Protein AF-A0A6I2R7R8-F1 (afdb_monomer)

pLDDT: mean 76.28, std 13.76, range [37.62, 94.38]

Structure (mmCIF, N/CA/C/O backbone):
data_AF-A0A6I2R7R8-F1
#
_entry.id   AF-A0A6I2R7R8-F1
#
loop_
_atom_site.group_PDB
_atom_site.id
_atom_site.type_symbol
_atom_site.label_atom_id
_atom_site.label_alt_id
_atom_site.label_comp_id
_atom_site.label_asym_id
_atom_site.label_entity_id
_atom_site.label_seq_id
_atom_site.pdbx_PDB_ins_code
_atom_site.Cartn_x
_atom_site.Cartn_y
_atom_site.Cartn_z
_atom_site.occupancy
_atom_site.B_iso_or_equiv
_atom_site.auth_seq_id
_atom_site.auth_comp_id
_atom_site.auth_asym_id
_atom_site.auth_atom_id
_atom_site.pdbx_PDB_model_num
ATOM 1 N N . MET A 1 1 ? 24.206 1.059 1.561 1.00 51.50 1 MET A N 1
ATOM 2 C CA . MET A 1 1 ? 23.629 -0.062 0.786 1.00 51.50 1 MET A CA 1
ATOM 3 C C . MET A 1 1 ? 22.164 -0.197 1.172 1.00 51.50 1 MET A C 1
ATOM 5 O O . MET A 1 1 ? 21.883 -0.060 2.359 1.00 51.50 1 MET A O 1
ATOM 9 N N . PRO A 1 2 ? 21.242 -0.393 0.215 1.00 62.16 2 PRO A N 1
ATOM 10 C CA . PRO A 1 2 ? 19.837 -0.611 0.527 1.00 62.16 2 PRO A CA 1
ATOM 11 C C . PRO A 1 2 ? 19.675 -1.927 1.292 1.00 62.16 2 PRO A C 1
ATOM 13 O O . PRO A 1 2 ? 20.290 -2.936 0.953 1.00 62.16 2 PRO A O 1
ATOM 16 N N . GLU A 1 3 ? 18.880 -1.887 2.354 1.00 79.06 3 GLU A N 1
ATOM 17 C CA . GLU A 1 3 ? 18.565 -3.054 3.170 1.00 79.06 3 GLU A CA 1
ATOM 18 C C . GLU A 1 3 ? 17.375 -3.771 2.534 1.00 79.06 3 GLU A C 1
ATOM 20 O O . GLU A 1 3 ? 16.281 -3.202 2.444 1.00 79.06 3 GLU A O 1
ATOM 25 N N . PHE A 1 4 ? 17.623 -4.983 2.036 1.00 86.19 4 PHE A N 1
ATOM 26 C CA . PHE A 1 4 ? 16.612 -5.803 1.382 1.00 86.19 4 PHE A CA 1
ATOM 27 C C . PHE A 1 4 ? 16.074 -6.871 2.330 1.00 86.19 4 PHE A C 1
ATOM 29 O O . PHE A 1 4 ? 16.843 -7.645 2.899 1.00 86.19 4 PHE A O 1
ATOM 36 N N . VAL A 1 5 ? 14.751 -6.976 2.416 1.00 86.94 5 VAL A N 1
ATOM 37 C CA . VAL A 1 5 ? 14.050 -8.035 3.156 1.00 86.94 5 VAL A CA 1
ATOM 38 C C . VAL A 1 5 ? 13.277 -8.897 2.161 1.00 86.94 5 VAL A C 1
ATOM 40 O O . VAL A 1 5 ? 12.738 -8.379 1.187 1.00 86.94 5 VAL A O 1
ATOM 43 N N . HIS A 1 6 ? 13.239 -10.213 2.370 1.00 88.06 6 HIS A N 1
ATOM 44 C CA . HIS A 1 6 ? 12.648 -11.159 1.419 1.00 88.06 6 HIS A CA 1
ATOM 45 C C . HIS A 1 6 ? 11.539 -11.971 2.081 1.00 88.06 6 HIS A C 1
ATOM 47 O O . HIS A 1 6 ? 11.828 -12.875 2.869 1.00 88.06 6 HIS A O 1
ATOM 53 N N . PHE A 1 7 ? 10.290 -11.651 1.755 1.00 86.19 7 PHE A N 1
ATOM 54 C CA . PHE A 1 7 ? 9.101 -12.289 2.320 1.00 86.19 7 PHE A CA 1
ATOM 55 C C . PHE A 1 7 ? 7.859 -11.954 1.480 1.00 86.19 7 PHE A C 1
ATOM 57 O O . PHE A 1 7 ? 7.892 -11.050 0.637 1.00 86.19 7 PHE A O 1
ATOM 64 N N . GLY A 1 8 ? 6.769 -12.685 1.702 1.00 83.00 8 GLY A N 1
ATOM 65 C CA . GLY A 1 8 ? 5.554 -12.589 0.907 1.00 83.00 8 GLY A CA 1
ATOM 66 C C . GLY A 1 8 ? 5.765 -12.884 -0.582 1.00 83.00 8 GLY A C 1
ATOM 67 O O . GLY A 1 8 ? 6.863 -13.153 -1.070 1.00 83.00 8 GLY A O 1
ATOM 68 N N . SER A 1 9 ? 4.686 -12.812 -1.341 1.00 82.00 9 SER A N 1
ATOM 69 C CA . SER A 1 9 ? 4.647 -12.996 -2.785 1.00 82.00 9 SER A CA 1
ATOM 70 C C . SER A 1 9 ? 3.615 -12.058 -3.392 1.00 82.00 9 SER A C 1
ATOM 72 O O . SER A 1 9 ? 2.482 -11.962 -2.920 1.00 82.00 9 SER A O 1
ATOM 74 N N . ILE A 1 10 ? 4.006 -11.370 -4.464 1.00 80.31 10 ILE A N 1
ATOM 75 C CA . ILE A 1 10 ? 3.090 -10.572 -5.280 1.00 80.31 10 ILE A CA 1
ATOM 76 C C . ILE A 1 10 ? 2.818 -11.363 -6.553 1.00 80.31 10 ILE A C 1
ATOM 78 O O . ILE A 1 10 ? 3.711 -11.574 -7.371 1.00 80.31 10 ILE A O 1
ATOM 82 N N . PHE A 1 11 ? 1.575 -11.787 -6.725 1.00 73.19 11 PHE A N 1
ATOM 83 C CA . PHE A 1 11 ? 1.084 -12.376 -7.957 1.00 73.19 11 PHE A CA 1
ATOM 84 C C . PHE A 1 11 ? 0.133 -11.397 -8.606 1.00 73.19 11 PHE A C 1
ATOM 86 O O . PHE A 1 11 ? -0.817 -10.940 -7.980 1.00 73.19 11 PHE A O 1
ATOM 93 N N . ALA A 1 12 ? 0.310 -11.142 -9.891 1.00 61.59 12 ALA A N 1
ATOM 94 C CA . ALA A 1 12 ? -0.807 -10.646 -10.664 1.00 61.59 12 ALA A CA 1
ATOM 95 C C . ALA A 1 12 ? -0.871 -11.359 -11.999 1.00 61.59 12 ALA A C 1
ATOM 97 O O . ALA A 1 12 ? 0.129 -11.537 -12.693 1.00 61.59 12 ALA A O 1
ATOM 98 N N . THR A 1 13 ? -2.068 -11.816 -12.328 1.00 55.75 13 THR A N 1
ATOM 99 C CA . THR A 1 13 ? -2.320 -12.624 -13.513 1.00 55.75 13 THR A CA 1
ATOM 100 C C . THR A 1 13 ? -3.416 -11.974 -14.337 1.00 55.75 13 THR A C 1
ATOM 102 O O . THR A 1 13 ? -4.393 -11.425 -13.825 1.00 55.75 13 THR A O 1
ATOM 105 N N . ARG A 1 14 ? -3.234 -12.016 -15.657 1.00 50.41 14 ARG A N 1
ATOM 106 C CA . ARG A 1 14 ? -4.250 -11.623 -16.628 1.00 50.41 14 ARG A CA 1
ATOM 107 C C . ARG A 1 14 ? -4.852 -12.904 -17.192 1.00 50.41 14 ARG A C 1
ATOM 109 O O . ARG A 1 14 ? -4.313 -13.469 -18.139 1.00 50.41 14 ARG A O 1
ATOM 116 N N . PHE A 1 15 ? -5.940 -13.389 -16.603 1.00 46.94 15 PHE A N 1
ATOM 117 C CA . PHE A 1 15 ? -6.686 -14.505 -17.178 1.00 46.94 15 PHE A CA 1
ATOM 118 C C . PHE A 1 15 ? -7.644 -14.004 -18.264 1.00 46.94 15 PHE A C 1
ATOM 120 O O . PHE A 1 15 ? -8.101 -12.860 -18.245 1.00 46.94 15 PHE A O 1
ATOM 127 N N . LYS A 1 16 ? -8.019 -14.895 -19.192 1.00 37.72 16 LYS A N 1
ATOM 128 C CA . LYS A 1 16 ? -9.148 -14.666 -20.117 1.00 37.72 16 LYS A CA 1
ATOM 129 C C . LYS A 1 16 ? -10.476 -14.417 -19.376 1.00 37.72 16 LYS A C 1
ATOM 131 O O . LYS A 1 16 ? -11.381 -13.846 -19.970 1.00 37.72 16 LYS A O 1
ATOM 136 N N . SER A 1 17 ? -10.579 -14.826 -18.108 1.00 37.62 17 SER A N 1
ATOM 137 C CA . SER A 1 17 ? -11.762 -14.710 -17.244 1.00 37.62 17 SER A CA 1
ATOM 138 C C . SER A 1 17 ? -11.682 -13.602 -16.183 1.00 37.62 17 SER A C 1
ATOM 140 O O . SER A 1 17 ? -12.622 -13.460 -15.410 1.00 37.62 17 SER A O 1
ATOM 142 N N . GLY A 1 18 ? -10.594 -12.823 -16.113 1.00 50.59 18 GLY A N 1
ATOM 143 C CA . GLY A 1 18 ? -10.450 -11.759 -15.112 1.00 50.59 18 GLY A CA 1
ATOM 144 C C . GLY A 1 18 ? -9.003 -11.325 -14.867 1.00 50.59 18 GLY A C 1
ATOM 145 O O . GLY A 1 18 ? -8.059 -12.052 -15.175 1.00 50.59 18 GLY A O 1
ATOM 146 N N . LYS A 1 19 ? -8.830 -10.112 -14.332 1.00 61.66 19 LYS A N 1
ATOM 147 C CA . LYS A 1 19 ? -7.554 -9.633 -13.779 1.00 61.66 19 LYS A CA 1
ATOM 148 C C . LYS A 1 19 ? -7.557 -9.956 -12.286 1.00 61.66 19 LYS A C 1
ATOM 150 O O . LYS A 1 19 ? -8.546 -9.651 -11.632 1.00 61.66 19 LYS A O 1
ATOM 155 N N . ASP A 1 20 ? -6.494 -10.567 -11.780 1.00 67.81 20 ASP A N 1
ATOM 156 C CA . ASP A 1 20 ? -6.370 -10.925 -10.363 1.00 67.81 20 ASP A CA 1
ATOM 157 C C . ASP A 1 20 ? -5.017 -10.430 -9.841 1.00 67.81 20 ASP A C 1
ATOM 159 O O . ASP A 1 20 ? -3.984 -10.736 -10.446 1.00 67.81 20 ASP A O 1
ATOM 163 N N . LEU A 1 21 ? -5.033 -9.639 -8.765 1.00 75.88 21 LEU A N 1
ATOM 164 C CA . LEU A 1 21 ? -3.859 -9.154 -8.042 1.00 75.88 21 LEU A CA 1
ATOM 165 C C . LEU A 1 21 ? -3.905 -9.715 -6.618 1.00 75.88 21 LEU A C 1
ATOM 167 O O . LEU A 1 21 ? -4.740 -9.331 -5.802 1.00 75.88 21 LEU A O 1
ATOM 171 N N . ARG A 1 22 ? -2.962 -10.602 -6.306 1.00 79.38 22 ARG A N 1
ATOM 172 C CA . ARG A 1 22 ? -2.818 -11.242 -5.000 1.00 79.38 22 ARG A CA 1
ATOM 173 C C . ARG A 1 22 ? -1.496 -10.853 -4.367 1.00 79.38 22 ARG A C 1
ATOM 175 O O . ARG A 1 22 ? -0.435 -10.987 -4.968 1.00 79.38 22 ARG A O 1
ATOM 182 N N . ILE A 1 23 ? -1.572 -10.427 -3.120 1.00 81.12 23 ILE A N 1
ATOM 183 C CA . ILE A 1 23 ? -0.427 -10.188 -2.250 1.00 81.12 23 ILE A CA 1
ATOM 184 C C . ILE A 1 23 ? -0.611 -11.177 -1.103 1.00 81.12 23 ILE A C 1
ATOM 186 O O . ILE A 1 23 ? -1.614 -11.112 -0.399 1.00 81.12 23 ILE A O 1
ATOM 190 N N . THR A 1 24 ? 0.262 -12.175 -1.022 1.00 81.38 24 THR A N 1
ATOM 191 C CA . THR A 1 24 ? 0.057 -13.378 -0.199 1.00 81.38 24 THR A CA 1
ATOM 192 C C . THR A 1 24 ? 1.372 -13.878 0.387 1.00 81.38 24 THR A C 1
ATOM 194 O O . THR A 1 24 ? 2.430 -13.372 0.025 1.00 81.38 24 THR A O 1
ATOM 197 N N . ASP A 1 25 ? 1.315 -14.856 1.282 1.00 83.25 25 ASP A N 1
ATOM 198 C CA . ASP A 1 25 ? 2.474 -15.424 1.968 1.00 83.25 25 ASP A CA 1
ATOM 199 C C . ASP A 1 25 ? 3.546 -15.958 1.002 1.00 83.25 25 ASP A C 1
ATOM 201 O O . ASP A 1 25 ? 3.299 -16.257 -0.173 1.00 83.25 25 ASP A O 1
ATOM 205 N N . SER A 1 26 ? 4.771 -16.078 1.511 1.00 81.56 26 SER A N 1
ATOM 206 C CA . SER A 1 26 ? 5.880 -16.709 0.804 1.00 81.56 26 SER A CA 1
ATOM 207 C C . SER A 1 26 ? 5.508 -18.134 0.407 1.00 81.56 26 SER A C 1
ATOM 209 O O . SER A 1 26 ? 5.144 -18.957 1.246 1.00 81.56 26 SER A O 1
ATOM 211 N N . ASN A 1 27 ? 5.715 -18.479 -0.861 1.00 71.62 27 ASN A N 1
ATOM 212 C CA . ASN A 1 27 ? 5.603 -19.860 -1.313 1.00 71.62 27 ASN A CA 1
ATOM 213 C C . ASN A 1 27 ? 6.980 -20.374 -1.720 1.00 71.62 27 ASN A C 1
ATOM 215 O O . ASN A 1 27 ? 7.396 -20.125 -2.845 1.00 71.62 27 ASN A O 1
ATOM 219 N N . GLY A 1 28 ? 7.674 -21.080 -0.818 1.00 68.69 28 GLY A N 1
ATOM 220 C CA . GLY A 1 28 ? 8.898 -21.855 -1.077 1.00 68.69 28 GLY A CA 1
ATOM 221 C C . GLY A 1 28 ? 9.989 -21.127 -1.877 1.00 68.69 28 GLY A C 1
ATOM 222 O O . GLY A 1 28 ? 10.937 -20.587 -1.313 1.00 68.69 28 GLY A O 1
ATOM 223 N N . THR A 1 29 ? 9.865 -21.145 -3.203 1.00 68.12 29 THR A N 1
ATOM 224 C CA . THR A 1 29 ? 10.779 -20.524 -4.172 1.00 68.12 29 THR A CA 1
ATOM 225 C C . THR A 1 29 ? 10.454 -19.066 -4.515 1.00 68.12 29 THR A C 1
ATOM 227 O O . THR A 1 29 ? 11.260 -18.404 -5.162 1.00 68.12 29 THR A O 1
ATOM 230 N N . MET A 1 30 ? 9.284 -18.559 -4.131 1.00 71.94 30 MET A N 1
ATOM 231 C CA . MET A 1 30 ? 8.807 -17.214 -4.445 1.00 71.94 30 MET A CA 1
ATOM 232 C C . MET A 1 30 ? 8.796 -16.357 -3.184 1.00 71.94 30 MET A C 1
ATOM 234 O O . MET A 1 30 ? 7.980 -16.556 -2.285 1.00 71.94 30 MET A O 1
ATOM 238 N N . LYS A 1 31 ? 9.736 -15.410 -3.135 1.00 85.25 31 LYS A N 1
ATOM 239 C CA . LYS A 1 31 ? 9.791 -14.347 -2.133 1.00 85.25 31 LYS A CA 1
ATOM 240 C C . LYS A 1 31 ? 9.973 -13.014 -2.831 1.00 85.25 31 LYS A C 1
ATOM 242 O O . LYS A 1 31 ? 10.894 -12.859 -3.636 1.00 85.25 31 LYS A O 1
ATOM 247 N N . THR A 1 32 ? 9.122 -12.052 -2.512 1.00 87.12 32 THR A N 1
ATOM 248 C CA . THR A 1 32 ? 9.296 -10.680 -2.980 1.00 87.12 32 THR A CA 1
ATOM 249 C C . THR A 1 32 ? 10.440 -10.033 -2.206 1.00 87.12 32 THR A C 1
ATOM 251 O O . THR A 1 32 ? 10.505 -10.120 -0.982 1.00 87.12 32 THR A O 1
ATOM 254 N N . ALA A 1 33 ? 11.356 -9.384 -2.924 1.00 90.94 33 ALA A N 1
ATOM 255 C CA . ALA A 1 33 ? 12.361 -8.521 -2.319 1.00 90.94 33 ALA A CA 1
ATOM 256 C C . ALA A 1 33 ? 11.747 -7.144 -2.029 1.00 90.94 33 ALA A C 1
ATOM 258 O O . ALA A 1 33 ? 11.100 -6.563 -2.901 1.00 90.94 33 ALA A O 1
ATOM 259 N N . TRP A 1 34 ? 11.994 -6.613 -0.837 1.00 92.56 34 TRP A N 1
ATOM 260 C CA . TRP A 1 34 ? 11.490 -5.329 -0.354 1.00 92.56 34 TRP A CA 1
ATOM 261 C C . TRP A 1 34 ? 12.647 -4.436 0.078 1.00 92.56 34 TRP A C 1
ATOM 263 O O . TRP A 1 34 ? 13.572 -4.912 0.728 1.00 92.56 34 TRP A O 1
ATOM 273 N N . VAL A 1 35 ? 12.585 -3.148 -0.242 1.00 92.88 35 VAL A N 1
ATOM 274 C CA . VAL A 1 35 ? 13.475 -2.114 0.294 1.00 92.88 35 VAL A CA 1
ATOM 275 C C . VAL A 1 35 ? 12.819 -1.521 1.539 1.00 92.88 35 VAL A C 1
ATOM 277 O O . VAL A 1 35 ? 11.704 -1.009 1.460 1.00 92.88 35 VAL A O 1
ATOM 280 N N . ALA A 1 36 ? 13.501 -1.581 2.682 1.00 91.31 36 ALA A N 1
ATOM 281 C CA . ALA A 1 36 ? 13.008 -1.008 3.937 1.00 91.31 36 ALA A CA 1
ATOM 282 C C . ALA A 1 36 ? 13.432 0.454 4.107 1.00 91.31 36 ALA A C 1
ATOM 284 O O . ALA A 1 36 ? 14.598 0.783 3.889 1.00 91.31 36 ALA A O 1
ATOM 285 N N . GLY A 1 37 ? 12.535 1.336 4.550 1.00 86.06 37 GLY A N 1
ATOM 286 C CA . GLY A 1 37 ? 12.843 2.746 4.812 1.00 86.06 37 GLY A CA 1
ATOM 287 C C . GLY A 1 37 ? 11.701 3.474 5.519 1.00 86.06 37 GLY A C 1
ATOM 288 O O . GLY A 1 37 ? 10.537 3.210 5.245 1.00 86.06 37 GLY A O 1
ATOM 289 N N . SER A 1 38 ? 12.027 4.383 6.443 1.00 82.69 38 SER A N 1
ATOM 290 C CA . SER A 1 38 ? 11.035 5.191 7.180 1.00 82.69 38 SER A CA 1
ATOM 291 C C . SER A 1 38 ? 9.913 4.369 7.840 1.00 82.69 38 SER A C 1
ATOM 293 O O . SER A 1 38 ? 8.756 4.772 7.819 1.00 82.69 38 SER A O 1
ATOM 295 N N . GLY A 1 39 ? 10.237 3.184 8.374 1.00 85.50 39 GLY A N 1
ATOM 296 C CA . GLY A 1 39 ? 9.259 2.271 8.986 1.00 85.50 39 GLY A CA 1
ATOM 297 C C . GLY A 1 39 ? 8.344 1.534 7.997 1.00 85.50 39 GLY A C 1
ATOM 298 O O . GLY A 1 39 ? 7.491 0.769 8.427 1.00 85.50 39 GLY A O 1
ATOM 299 N N . LYS A 1 40 ? 8.533 1.727 6.689 1.00 91.12 40 LYS A N 1
ATOM 300 C CA . LYS A 1 40 ? 7.749 1.133 5.601 1.00 91.12 40 LYS A CA 1
ATOM 301 C C . LYS A 1 40 ? 8.622 0.227 4.734 1.00 91.12 40 LYS A C 1
ATOM 303 O O . LYS A 1 40 ? 9.854 0.227 4.829 1.00 91.12 40 LYS A O 1
ATOM 308 N N . LEU A 1 41 ? 7.980 -0.532 3.854 1.00 92.81 41 LEU A N 1
ATOM 309 C CA . LEU A 1 41 ? 8.629 -1.403 2.877 1.00 92.81 41 LEU A CA 1
ATOM 310 C C . LEU A 1 41 ? 8.091 -1.085 1.484 1.00 92.81 41 LEU A C 1
ATOM 312 O O . LEU A 1 41 ? 6.894 -0.901 1.323 1.00 92.81 41 LEU A O 1
ATOM 316 N N . ILE A 1 42 ? 8.943 -1.059 0.466 1.00 92.75 42 ILE A N 1
ATOM 317 C CA . ILE A 1 42 ? 8.530 -0.915 -0.939 1.00 92.75 42 ILE A CA 1
ATOM 318 C C . ILE A 1 42 ? 9.092 -2.065 -1.761 1.00 92.75 42 ILE A C 1
ATOM 320 O O . ILE A 1 42 ? 10.224 -2.491 -1.528 1.00 92.75 42 ILE A O 1
ATOM 324 N N . ALA A 1 43 ? 8.317 -2.613 -2.697 1.00 92.19 43 ALA A N 1
ATOM 325 C CA . ALA A 1 43 ? 8.801 -3.720 -3.518 1.00 92.19 43 ALA A CA 1
ATOM 326 C C . ALA A 1 43 ? 10.077 -3.306 -4.274 1.00 92.19 43 ALA A C 1
ATOM 328 O O . ALA A 1 43 ? 10.127 -2.260 -4.911 1.00 92.19 43 ALA A O 1
ATOM 329 N N . ALA A 1 44 ? 11.128 -4.122 -4.225 1.00 90.25 44 ALA A N 1
ATOM 330 C CA . ALA A 1 44 ? 12.406 -3.801 -4.860 1.00 90.25 44 ALA A CA 1
ATOM 331 C C . ALA A 1 44 ? 12.283 -3.741 -6.387 1.00 90.25 44 ALA A C 1
ATOM 333 O O . ALA A 1 44 ? 12.905 -2.900 -7.030 1.00 90.25 44 ALA A O 1
ATOM 334 N N . ASN A 1 45 ? 11.452 -4.612 -6.964 1.00 87.00 45 ASN A N 1
ATOM 335 C CA . ASN A 1 45 ? 11.207 -4.667 -8.397 1.00 87.00 45 ASN A CA 1
ATOM 336 C C . ASN A 1 45 ? 9.741 -4.335 -8.702 1.00 87.00 45 ASN A C 1
ATOM 338 O O . ASN A 1 45 ? 8.853 -5.033 -8.195 1.00 87.00 45 ASN A O 1
ATOM 342 N N . PRO A 1 46 ? 9.477 -3.341 -9.571 1.00 85.12 46 PRO A N 1
ATOM 343 C CA . PRO A 1 46 ? 8.140 -3.103 -10.088 1.00 85.12 46 PRO A CA 1
ATOM 344 C C . PRO A 1 46 ? 7.631 -4.338 -10.827 1.00 85.12 46 PRO A C 1
ATOM 346 O O . PRO A 1 46 ? 8.351 -4.945 -11.623 1.00 85.12 46 PRO A O 1
ATOM 349 N N . GLN A 1 47 ? 6.375 -4.689 -10.586 1.00 81.88 47 GLN A N 1
ATOM 350 C CA . GLN A 1 47 ? 5.704 -5.778 -11.281 1.00 81.88 47 GLN A CA 1
ATOM 351 C C . GLN A 1 47 ? 5.052 -5.218 -12.548 1.00 81.88 47 GLN A C 1
ATOM 353 O O . GLN A 1 47 ? 4.037 -4.526 -12.478 1.00 81.88 47 GLN A O 1
ATOM 358 N N . TYR A 1 48 ? 5.653 -5.480 -13.710 1.00 73.88 48 TYR A N 1
ATOM 359 C CA . TYR A 1 48 ? 5.152 -5.017 -15.009 1.00 73.88 48 TYR A CA 1
ATOM 360 C C . TYR A 1 48 ? 3.979 -5.885 -15.449 1.00 73.88 48 TYR A C 1
ATOM 362 O O . TYR A 1 48 ? 4.132 -6.997 -15.952 1.00 73.88 48 TYR A O 1
ATOM 370 N N . LEU A 1 49 ? 2.787 -5.375 -15.188 1.00 68.00 49 LEU A N 1
ATOM 371 C CA . LEU A 1 49 ? 1.527 -6.085 -15.304 1.00 68.00 49 LEU A CA 1
ATOM 372 C C . LEU A 1 49 ? 0.596 -5.225 -16.155 1.00 68.00 49 LEU A C 1
ATOM 374 O O . LEU A 1 49 ? 0.596 -4.007 -16.006 1.00 68.00 49 LEU A O 1
ATOM 378 N N . THR A 1 50 ? -0.257 -5.818 -16.999 1.00 67.88 50 THR A N 1
ATOM 379 C CA . THR A 1 50 ? -1.269 -5.041 -17.745 1.00 67.88 50 THR A CA 1
ATOM 380 C C . THR A 1 50 ? -2.442 -4.607 -16.840 1.00 67.88 50 THR A C 1
ATOM 382 O O . THR A 1 50 ? -3.619 -4.926 -17.080 1.00 67.88 50 THR A O 1
ATOM 385 N N . LEU A 1 51 ? -2.132 -3.897 -15.755 1.00 70.06 51 LEU A N 1
ATOM 386 C CA . LEU A 1 51 ? -3.101 -3.292 -14.853 1.00 70.06 51 LEU A CA 1
ATOM 387 C C . LEU A 1 51 ? -3.595 -1.983 -15.461 1.00 70.06 51 LEU A C 1
ATOM 389 O O . LEU A 1 51 ? -2.843 -1.205 -16.036 1.00 70.06 51 LEU A O 1
ATOM 393 N N . SER A 1 52 ? -4.898 -1.757 -15.361 1.00 72.12 52 SER A N 1
ATOM 394 C CA . SER A 1 52 ? -5.497 -0.473 -15.725 1.00 72.12 52 SER A CA 1
ATOM 395 C C . SER A 1 52 ? -5.630 0.382 -14.466 1.00 72.12 52 SER A C 1
ATOM 397 O O . SER A 1 52 ? -5.952 -0.191 -13.424 1.00 72.12 52 SER A O 1
ATOM 399 N N . PRO A 1 53 ? -5.527 1.720 -14.546 1.00 70.50 53 PRO A N 1
ATOM 400 C CA . PRO A 1 53 ? -5.791 2.600 -13.403 1.00 70.50 53 PRO A CA 1
ATOM 401 C C . PRO A 1 53 ? -7.130 2.298 -12.713 1.00 70.50 53 PRO A C 1
ATOM 403 O O . PRO A 1 53 ? -7.191 2.196 -11.496 1.00 70.50 53 PRO A O 1
ATOM 406 N N . LYS A 1 54 ? -8.181 2.011 -13.498 1.00 72.25 54 LYS A N 1
ATOM 407 C CA . LYS A 1 54 ? -9.498 1.592 -12.984 1.00 72.25 54 LYS A CA 1
ATOM 408 C C . LYS A 1 54 ? -9.460 0.296 -12.162 1.00 72.25 54 LYS A C 1
ATOM 410 O O . LYS A 1 54 ? -10.220 0.158 -11.217 1.00 72.25 54 LYS A O 1
ATOM 415 N N . PHE A 1 55 ? -8.606 -0.658 -12.541 1.00 76.38 55 PHE A N 1
ATOM 416 C CA . PHE A 1 55 ? -8.457 -1.905 -11.785 1.00 76.38 55 PHE A CA 1
ATOM 417 C C . PHE A 1 55 ? -7.750 -1.628 -10.457 1.00 76.38 55 PHE A C 1
ATOM 419 O O . PHE A 1 55 ? -8.216 -2.069 -9.423 1.00 76.38 55 PHE A O 1
ATOM 426 N N . ILE A 1 56 ? -6.683 -0.826 -10.484 1.00 75.19 56 ILE A N 1
ATOM 427 C CA . ILE A 1 56 ? -5.931 -0.442 -9.284 1.00 75.19 56 ILE A CA 1
ATOM 428 C C . ILE A 1 56 ? -6.811 0.329 -8.291 1.00 75.19 56 ILE A C 1
ATOM 430 O O . ILE A 1 56 ? -6.760 0.047 -7.099 1.00 75.19 56 ILE A O 1
ATOM 434 N N . ALA A 1 57 ? -7.640 1.255 -8.780 1.00 70.94 57 ALA A N 1
ATOM 435 C CA . ALA A 1 57 ? -8.609 1.964 -7.947 1.00 70.94 57 ALA A CA 1
ATOM 436 C C . ALA A 1 57 ? -9.651 1.010 -7.331 1.00 70.94 57 ALA A C 1
ATOM 438 O O . ALA A 1 57 ? -10.010 1.165 -6.175 1.00 70.94 57 ALA A O 1
ATOM 439 N N . GLY A 1 58 ? -10.098 -0.008 -8.076 1.00 73.62 58 GLY A N 1
ATOM 440 C CA . GLY A 1 58 ? -11.031 -1.022 -7.568 1.00 73.62 58 GLY A CA 1
ATOM 441 C C . GLY A 1 58 ? -10.421 -2.034 -6.590 1.00 73.62 58 GLY A C 1
ATOM 442 O O . GLY A 1 58 ? -11.162 -2.736 -5.918 1.00 73.62 58 GLY A O 1
ATOM 443 N N . GLU A 1 59 ? -9.091 -2.117 -6.494 1.00 78.50 59 GLU A N 1
ATOM 444 C CA . GLU A 1 59 ? -8.383 -2.969 -5.524 1.00 78.50 59 GLU A CA 1
ATOM 445 C C . GLU A 1 59 ? -8.181 -2.285 -4.161 1.00 78.50 59 GLU A C 1
ATOM 447 O O . GLU A 1 59 ? -7.493 -2.832 -3.300 1.00 78.50 59 GLU A O 1
ATOM 452 N N . HIS A 1 60 ? -8.748 -1.089 -3.973 1.00 78.56 60 HIS A N 1
ATOM 453 C CA . HIS A 1 60 ? -8.615 -0.266 -2.768 1.00 78.56 60 HIS A CA 1
ATOM 454 C C . HIS A 1 60 ? -7.162 0.112 -2.420 1.00 78.56 60 HIS A C 1
ATOM 456 O O . HIS A 1 60 ? -6.807 0.388 -1.283 1.00 78.56 60 HIS A O 1
ATOM 462 N N . LEU A 1 61 ? -6.257 0.123 -3.406 1.00 82.81 61 LEU A N 1
ATOM 463 C CA . LEU A 1 61 ? -4.831 0.405 -3.175 1.00 82.81 61 LEU A CA 1
ATOM 464 C C . LEU A 1 61 ? -4.523 1.900 -3.004 1.00 82.81 61 LEU A C 1
ATOM 466 O O . LEU A 1 61 ? -3.380 2.250 -2.695 1.00 82.81 61 LEU A O 1
ATOM 470 N N . LEU A 1 62 ? -5.501 2.775 -3.251 1.00 78.44 62 LEU A N 1
ATOM 471 C CA . LEU A 1 62 ? -5.398 4.204 -2.962 1.00 78.44 62 LEU A CA 1
ATOM 472 C C . LEU A 1 62 ? -5.628 4.462 -1.474 1.00 78.44 62 LEU A C 1
ATOM 474 O O . LEU A 1 62 ? -4.846 5.171 -0.849 1.00 78.44 62 LEU A O 1
ATOM 478 N N . GLU A 1 63 ? -6.670 3.843 -0.929 1.00 75.75 63 GLU A N 1
ATOM 479 C CA . GLU A 1 63 ? -7.069 3.910 0.473 1.00 75.75 63 GLU A CA 1
ATOM 480 C C . GLU A 1 63 ? -6.164 3.044 1.359 1.00 75.75 63 GLU A C 1
ATOM 482 O O . GLU A 1 63 ? -5.958 3.342 2.530 1.00 75.75 63 GLU A O 1
ATOM 487 N N . GLY A 1 64 ? -5.589 1.993 0.775 1.00 81.25 64 GLY A N 1
ATOM 488 C CA . GLY A 1 64 ? -4.857 0.954 1.477 1.00 81.25 64 GLY A CA 1
ATOM 489 C C . GLY A 1 64 ? -5.636 -0.353 1.462 1.00 81.25 64 GLY A C 1
ATOM 490 O O . GLY A 1 64 ? -6.855 -0.392 1.443 1.00 81.25 64 GLY A O 1
ATOM 491 N N . LYS A 1 65 ? -4.931 -1.472 1.432 1.00 83.06 65 LYS A N 1
ATOM 492 C CA . LYS A 1 65 ? -5.524 -2.804 1.456 1.00 83.06 65 LYS A CA 1
ATOM 493 C C . LYS A 1 65 ? -4.825 -3.597 2.544 1.00 83.06 65 LYS A C 1
ATOM 495 O O . LYS A 1 65 ? -3.623 -3.838 2.406 1.00 83.06 65 LYS A O 1
ATOM 500 N N . PRO A 1 66 ? -5.518 -4.017 3.611 1.00 82.56 66 PRO A N 1
ATOM 501 C CA . PRO A 1 66 ? -4.914 -4.890 4.601 1.00 82.56 66 PRO A CA 1
ATOM 502 C C . PRO A 1 66 ? -4.500 -6.202 3.965 1.00 82.56 66 PRO A C 1
ATOM 504 O O . PRO A 1 66 ? -5.267 -6.834 3.236 1.00 82.56 66 PRO A O 1
ATOM 507 N N . VAL A 1 67 ? -3.273 -6.606 4.247 1.00 85.31 67 VAL A N 1
ATOM 508 C CA . VAL A 1 67 ? -2.713 -7.873 3.804 1.00 85.31 67 VAL A CA 1
ATOM 509 C C . VAL A 1 67 ? -1.981 -8.524 4.966 1.00 85.31 67 VAL A C 1
ATOM 511 O O . VAL A 1 67 ? -1.350 -7.855 5.786 1.00 85.31 67 VAL A O 1
ATOM 514 N N . THR A 1 68 ? -2.051 -9.848 5.008 1.00 86.25 68 THR A N 1
ATOM 515 C CA . THR A 1 68 ? -1.219 -10.662 5.889 1.00 86.25 68 THR A CA 1
ATOM 516 C C . THR A 1 68 ? -0.147 -11.315 5.033 1.00 86.25 68 THR A C 1
ATOM 518 O O . THR A 1 68 ? -0.461 -11.874 3.982 1.00 86.25 68 THR A O 1
ATOM 521 N N . LEU A 1 69 ? 1.109 -11.181 5.454 1.00 87.75 69 LEU A N 1
ATOM 522 C CA . LEU A 1 69 ? 2.280 -11.707 4.766 1.00 87.75 69 LEU A CA 1
ATOM 523 C C . LEU A 1 69 ? 3.211 -12.362 5.780 1.00 87.75 69 LEU A C 1
ATOM 525 O O . LEU A 1 69 ? 3.780 -11.683 6.633 1.00 87.75 69 LEU A O 1
ATOM 529 N N . ASP A 1 70 ? 3.372 -13.676 5.672 1.00 86.12 70 ASP A N 1
ATOM 530 C CA . ASP A 1 70 ? 4.226 -14.507 6.521 1.00 86.12 70 ASP A CA 1
ATOM 531 C C . ASP A 1 70 ? 3.981 -14.272 8.023 1.00 86.12 70 ASP A C 1
ATOM 533 O O . ASP A 1 70 ? 4.906 -14.211 8.831 1.00 86.12 70 ASP A O 1
ATOM 537 N N . GLY A 1 71 ? 2.707 -14.109 8.395 1.00 83.12 71 GLY A N 1
ATOM 538 C CA . GLY A 1 71 ? 2.266 -13.833 9.767 1.00 83.12 71 GLY A CA 1
ATOM 539 C C . GLY A 1 71 ? 2.339 -12.362 10.195 1.00 83.12 71 GLY A C 1
ATOM 540 O O . GLY A 1 71 ? 1.786 -12.017 11.236 1.00 83.12 71 GLY A O 1
ATOM 541 N N . GLY A 1 72 ? 2.959 -11.482 9.405 1.00 86.31 72 GLY A N 1
ATOM 542 C CA . GLY A 1 72 ? 2.928 -10.035 9.620 1.00 86.31 72 GLY A CA 1
ATOM 543 C C . GLY A 1 72 ? 1.675 -9.395 9.021 1.00 86.31 72 GLY A C 1
ATOM 544 O O . GLY A 1 72 ? 1.209 -9.809 7.959 1.00 86.31 72 GLY A O 1
ATOM 545 N N . ARG A 1 73 ? 1.135 -8.366 9.684 1.00 86.31 73 ARG A N 1
ATOM 546 C CA . ARG A 1 73 ? -0.007 -7.580 9.194 1.00 86.31 73 ARG A CA 1
ATOM 547 C C . ARG A 1 73 ? 0.470 -6.251 8.621 1.00 86.31 73 ARG A C 1
ATOM 549 O O . ARG A 1 73 ? 1.268 -5.556 9.248 1.00 86.31 73 ARG A O 1
ATOM 556 N N . TYR A 1 74 ? -0.029 -5.897 7.442 1.00 88.00 74 TYR A N 1
ATOM 557 C CA . TYR A 1 74 ? 0.394 -4.701 6.722 1.00 88.00 74 TYR A CA 1
ATOM 558 C C . TYR A 1 74 ? -0.775 -4.010 6.034 1.00 88.00 74 TYR A C 1
ATOM 560 O O . TYR A 1 74 ? -1.740 -4.656 5.631 1.00 88.00 74 TYR A O 1
ATOM 568 N N . ILE A 1 75 ? -0.631 -2.711 5.804 1.00 87.06 75 ILE A N 1
ATOM 569 C CA . ILE A 1 75 ? -1.418 -1.976 4.818 1.00 87.06 75 ILE A CA 1
ATOM 570 C C . ILE A 1 75 ? -0.628 -1.903 3.529 1.00 87.06 75 ILE A C 1
ATOM 572 O O . ILE A 1 75 ? 0.456 -1.327 3.480 1.00 87.06 75 ILE A O 1
ATOM 576 N N . CYS A 1 76 ? -1.176 -2.499 2.477 1.00 89.06 76 CYS A N 1
ATOM 577 C CA . CYS A 1 76 ? -0.637 -2.411 1.136 1.00 89.06 76 CYS A CA 1
ATOM 578 C C . CYS A 1 76 ? -1.294 -1.267 0.368 1.00 89.06 76 CYS A C 1
ATOM 580 O O . CYS A 1 76 ? -2.504 -1.267 0.171 1.00 89.06 76 CYS A O 1
ATOM 582 N N . ARG A 1 77 ? -0.500 -0.336 -0.153 1.00 90.00 77 ARG A N 1
ATOM 583 C CA . ARG A 1 77 ? -0.998 0.789 -0.954 1.00 90.00 77 ARG A CA 1
ATOM 584 C C . ARG A 1 77 ? -0.044 1.165 -2.080 1.00 90.00 77 ARG A C 1
ATOM 586 O O . ARG A 1 77 ? 1.095 0.700 -2.133 1.00 90.00 77 ARG A O 1
ATOM 593 N N . LEU A 1 78 ? -0.500 2.033 -2.979 1.00 89.62 78 LEU A N 1
ATOM 594 C CA . LEU A 1 78 ? 0.393 2.717 -3.914 1.00 89.62 78 LEU A CA 1
ATOM 595 C C . LEU A 1 78 ? 1.293 3.719 -3.170 1.00 89.62 78 LEU A C 1
ATOM 597 O O . LEU A 1 78 ? 0.834 4.329 -2.196 1.00 89.62 78 LEU A O 1
ATOM 601 N N . PRO A 1 79 ? 2.532 3.945 -3.642 1.00 89.81 79 PRO A N 1
ATOM 602 C CA . PRO A 1 79 ? 3.418 4.970 -3.112 1.00 89.81 79 PRO A CA 1
ATOM 603 C C . PRO A 1 79 ? 2.810 6.349 -3.350 1.00 89.81 79 PRO A C 1
ATOM 605 O O . PRO A 1 79 ? 2.251 6.616 -4.417 1.00 89.81 79 PRO A O 1
ATOM 608 N N . TYR A 1 80 ? 2.919 7.221 -2.356 1.00 86.44 80 TYR A N 1
ATOM 609 C CA . TYR A 1 80 ? 2.411 8.579 -2.427 1.00 86.44 80 TYR A CA 1
ATOM 610 C C . TYR A 1 80 ? 3.455 9.512 -3.032 1.00 86.44 80 TYR A C 1
ATOM 612 O O . TYR A 1 80 ? 4.618 9.502 -2.633 1.00 86.44 80 TYR A O 1
ATOM 620 N N . VAL A 1 81 ? 3.021 10.349 -3.972 1.00 80.75 81 VAL A N 1
ATOM 621 C CA . VAL A 1 81 ? 3.847 11.379 -4.613 1.00 80.75 81 VAL A CA 1
ATOM 622 C C . VAL A 1 81 ? 3.153 12.739 -4.505 1.00 80.75 81 VAL A C 1
ATOM 624 O O . VAL A 1 81 ? 1.926 12.825 -4.568 1.00 80.75 81 VAL A O 1
ATOM 627 N N . ALA A 1 82 ? 3.922 13.819 -4.325 1.00 73.06 82 ALA A N 1
ATOM 628 C CA . ALA A 1 82 ? 3.382 15.172 -4.157 1.00 73.06 82 ALA A CA 1
ATOM 629 C C . ALA A 1 82 ? 4.079 16.211 -5.042 1.00 73.06 82 ALA A C 1
ATOM 631 O O . ALA A 1 82 ? 5.301 16.228 -5.148 1.00 73.06 82 ALA A O 1
ATOM 632 N N . GLY A 1 83 ? 3.302 17.158 -5.575 1.00 61.75 83 GLY A N 1
ATOM 633 C CA . GLY A 1 83 ? 3.803 18.285 -6.368 1.00 61.75 83 GLY A CA 1
ATOM 634 C C . GLY A 1 83 ? 3.938 17.983 -7.865 1.00 61.75 83 GLY A C 1
ATOM 635 O O . GLY A 1 83 ? 3.980 16.833 -8.287 1.00 61.75 83 GLY A O 1
ATOM 636 N N . ALA A 1 84 ? 3.997 19.035 -8.689 1.00 52.47 84 ALA A N 1
ATOM 637 C CA . ALA A 1 84 ? 4.029 18.917 -10.155 1.00 52.47 84 ALA A CA 1
ATOM 638 C C . ALA A 1 84 ? 5.344 18.333 -10.704 1.00 52.47 84 ALA A C 1
ATOM 640 O O . ALA A 1 84 ? 5.351 17.734 -11.773 1.00 52.47 84 ALA A O 1
ATOM 641 N N . SER A 1 85 ? 6.445 18.501 -9.967 1.00 53.84 85 SER A N 1
ATOM 642 C CA . SER A 1 85 ? 7.740 17.868 -10.242 1.00 53.84 85 SER A CA 1
ATOM 643 C C . SER A 1 85 ? 7.933 16.559 -9.477 1.00 53.84 85 SER A C 1
ATOM 645 O O . SER A 1 85 ? 8.926 15.880 -9.697 1.00 53.84 85 SER A O 1
ATOM 647 N N . GLY A 1 86 ? 7.022 16.256 -8.542 1.00 50.78 86 GLY A N 1
ATOM 648 C CA . GLY A 1 86 ? 7.116 15.221 -7.514 1.00 50.78 86 GLY A CA 1
ATOM 649 C C . GLY A 1 86 ? 8.299 15.338 -6.530 1.00 50.78 86 GLY A C 1
ATOM 650 O O . GLY A 1 86 ? 8.503 14.468 -5.694 1.00 50.78 86 GLY A O 1
ATOM 651 N N . LEU A 1 87 ? 9.046 16.447 -6.575 1.00 49.94 87 LEU A N 1
ATOM 652 C CA . LEU A 1 87 ? 10.135 16.780 -5.643 1.00 49.94 87 LEU A CA 1
ATOM 653 C C . LEU A 1 87 ? 9.636 17.393 -4.320 1.00 49.94 87 LEU A C 1
ATOM 655 O O . LEU A 1 87 ? 10.426 17.957 -3.567 1.00 49.94 87 LEU A O 1
ATOM 659 N N . GLY A 1 88 ? 8.328 17.356 -4.058 1.00 57.78 88 GLY A N 1
ATOM 660 C CA . GLY A 1 88 ? 7.790 17.794 -2.776 1.00 57.78 88 GLY A CA 1
ATOM 661 C C . GLY A 1 88 ? 8.120 16.777 -1.689 1.00 57.78 88 GLY A C 1
ATOM 662 O O . GLY A 1 88 ? 8.026 15.571 -1.930 1.00 57.78 88 GLY A O 1
ATOM 663 N N . GLU A 1 89 ? 8.458 17.255 -0.488 1.00 64.56 89 GLU A N 1
ATOM 664 C CA . GLU A 1 89 ? 8.463 16.407 0.703 1.00 64.56 89 GLU A CA 1
ATOM 665 C C . GLU A 1 89 ? 7.084 15.755 0.822 1.00 64.56 89 GLU A C 1
ATOM 667 O O . GLU A 1 89 ? 6.066 16.405 1.060 1.00 64.56 89 GLU A O 1
ATOM 672 N N . CYS A 1 90 ? 7.045 14.458 0.551 1.00 76.00 90 CYS A N 1
ATOM 673 C CA . CYS A 1 90 ? 5.851 13.644 0.627 1.00 76.00 90 CYS A CA 1
ATOM 674 C C . CYS A 1 90 ? 6.104 12.476 1.584 1.00 76.00 90 CYS A C 1
ATOM 676 O O . CYS A 1 90 ? 7.268 12.139 1.832 1.00 76.00 90 CYS A O 1
ATOM 678 N N . PRO A 1 91 ? 5.051 11.830 2.114 1.00 81.00 91 PRO A N 1
ATOM 679 C CA . PRO A 1 91 ? 5.200 10.799 3.145 1.00 81.00 91 PRO A CA 1
ATOM 680 C C . PRO A 1 91 ? 6.085 9.609 2.750 1.00 81.00 91 PRO A C 1
ATOM 682 O O . PRO A 1 91 ? 6.575 8.898 3.628 1.00 81.00 91 PRO A O 1
ATOM 685 N N . ASP A 1 92 ? 6.289 9.386 1.447 1.00 87.00 92 ASP A N 1
ATOM 686 C CA . ASP A 1 92 ? 7.130 8.311 0.916 1.00 87.00 92 ASP A CA 1
ATOM 687 C C . ASP A 1 92 ? 8.409 8.812 0.233 1.00 87.00 92 ASP A C 1
ATOM 689 O O . ASP A 1 92 ? 9.155 7.995 -0.300 1.00 87.00 92 ASP A O 1
ATOM 693 N N . PHE A 1 93 ? 8.714 10.116 0.261 1.00 83.12 93 PHE A N 1
ATOM 694 C CA . PHE A 1 93 ? 9.862 10.684 -0.461 1.00 83.12 93 PHE A CA 1
ATOM 695 C C . PHE A 1 93 ? 11.180 9.992 -0.088 1.00 83.12 93 PHE A C 1
ATOM 697 O O . PHE A 1 93 ? 1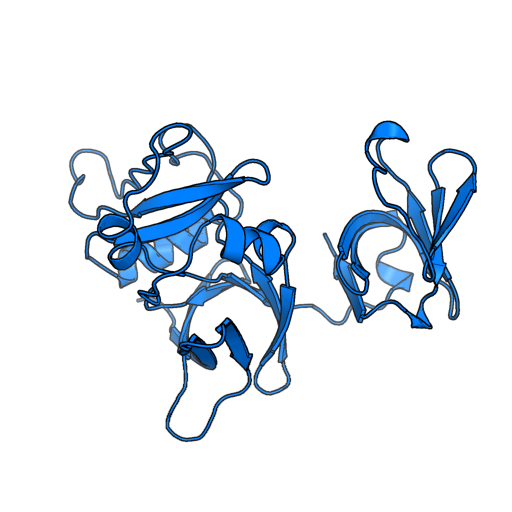1.898 9.518 -0.962 1.00 83.12 93 PHE A O 1
ATOM 704 N N . ALA A 1 94 ? 11.463 9.841 1.209 1.00 83.31 94 ALA A N 1
ATOM 705 C CA . ALA A 1 94 ? 12.676 9.169 1.682 1.00 83.31 94 ALA A CA 1
ATOM 706 C C . ALA A 1 94 ? 12.720 7.670 1.312 1.00 83.31 94 ALA A C 1
ATOM 708 O O . ALA A 1 94 ? 13.790 7.125 1.027 1.00 83.31 94 ALA A O 1
ATOM 709 N N . LEU A 1 95 ? 11.563 6.997 1.289 1.00 88.06 95 LEU A N 1
ATOM 710 C CA . LEU A 1 95 ? 11.457 5.590 0.891 1.00 88.06 95 LEU A CA 1
ATOM 711 C C . LEU A 1 95 ? 11.716 5.427 -0.613 1.00 88.06 95 LEU A C 1
ATOM 713 O O . LEU A 1 95 ? 12.492 4.561 -1.017 1.00 88.06 95 LEU A O 1
ATOM 717 N N . LEU A 1 96 ? 11.113 6.294 -1.429 1.00 86.44 96 LEU A N 1
ATOM 718 C CA . LEU A 1 96 ? 11.314 6.358 -2.874 1.00 86.44 96 LEU A CA 1
ATOM 719 C C . LEU A 1 96 ? 12.757 6.738 -3.221 1.00 86.44 96 LEU A C 1
ATOM 721 O O . LEU A 1 96 ? 13.322 6.128 -4.125 1.00 86.44 96 LEU A O 1
ATOM 725 N N . GLN A 1 97 ? 13.380 7.648 -2.462 1.00 82.00 97 GLN A N 1
ATOM 726 C CA . GLN A 1 97 ? 14.807 7.971 -2.551 1.00 82.00 97 GLN A CA 1
ATOM 727 C C . GLN A 1 97 ? 15.675 6.724 -2.415 1.00 82.00 97 GLN A C 1
ATOM 729 O O . GLN A 1 97 ? 16.422 6.374 -3.331 1.00 82.00 97 GLN A O 1
ATOM 734 N N . LYS A 1 98 ? 15.502 5.999 -1.308 1.00 86.25 98 LYS A N 1
ATOM 735 C CA . LYS A 1 98 ? 16.257 4.776 -1.027 1.00 86.25 98 LYS A CA 1
ATOM 736 C C . LYS A 1 98 ? 16.013 3.683 -2.075 1.00 86.25 98 LYS A C 1
ATOM 738 O O . LYS A 1 98 ? 16.943 2.970 -2.453 1.00 86.25 98 LYS A O 1
ATOM 743 N N . TRP A 1 99 ? 14.779 3.542 -2.560 1.00 88.38 99 TRP A N 1
ATOM 744 C CA . TRP A 1 99 ? 14.437 2.594 -3.624 1.00 88.38 99 TRP A CA 1
ATOM 745 C C . TRP A 1 99 ? 15.041 2.979 -4.985 1.00 88.38 99 TRP A C 1
ATOM 747 O O . TRP A 1 99 ? 15.554 2.116 -5.703 1.00 88.38 99 TRP A O 1
ATOM 757 N N . GLY A 1 100 ? 15.037 4.266 -5.330 1.00 82.44 100 GLY A N 1
ATOM 758 C CA . GLY A 1 100 ? 15.619 4.782 -6.568 1.00 82.44 100 GLY A CA 1
ATOM 759 C C . GLY A 1 100 ? 17.133 4.572 -6.629 1.00 82.44 100 GLY A C 1
ATOM 760 O O . GLY A 1 100 ? 17.656 4.075 -7.631 1.00 82.44 100 GLY A O 1
ATOM 761 N N . GLU A 1 101 ? 17.830 4.845 -5.522 1.00 80.88 101 GLU A N 1
ATOM 762 C CA . GLU A 1 101 ? 19.266 4.563 -5.361 1.00 80.88 101 GLU A CA 1
ATOM 763 C C . GLU A 1 101 ? 19.601 3.077 -5.571 1.00 80.88 101 GLU A C 1
ATOM 765 O O . GLU A 1 101 ? 20.662 2.748 -6.107 1.00 80.88 101 GLU A O 1
ATOM 770 N N . ALA A 1 102 ? 18.692 2.179 -5.174 1.00 82.25 102 ALA A N 1
ATOM 771 C CA . ALA A 1 102 ? 18.837 0.737 -5.348 1.00 82.25 102 ALA A CA 1
ATOM 772 C C . ALA A 1 102 ? 18.595 0.279 -6.796 1.00 82.25 102 ALA A C 1
ATOM 774 O O . ALA A 1 102 ? 19.238 -0.656 -7.266 1.00 82.25 102 ALA A O 1
ATOM 775 N N . THR A 1 103 ? 17.656 0.924 -7.492 1.00 80.88 103 THR A N 1
ATOM 776 C CA . THR A 1 103 ? 17.161 0.488 -8.804 1.00 80.88 103 THR A CA 1
ATOM 777 C C . THR A 1 103 ? 18.096 0.882 -9.949 1.00 80.88 103 THR A C 1
ATOM 779 O O . THR A 1 103 ? 18.285 0.093 -10.873 1.00 80.88 103 THR A O 1
ATOM 782 N N . GLN A 1 104 ? 18.686 2.084 -9.895 1.00 76.81 104 GLN A N 1
ATOM 783 C CA . GLN A 1 104 ? 19.669 2.607 -10.868 1.00 76.81 104 GLN A CA 1
ATOM 784 C C . GLN A 1 104 ? 19.271 2.537 -12.360 1.00 76.81 104 GLN A C 1
ATOM 786 O O . GLN A 1 104 ? 20.128 2.605 -13.240 1.00 76.81 104 GLN A O 1
ATOM 791 N N . LYS A 1 105 ? 17.977 2.436 -12.672 1.00 80.44 105 LYS A N 1
ATOM 792 C CA . LYS A 1 105 ? 17.433 2.482 -14.038 1.00 80.44 105 LYS A CA 1
ATOM 793 C C . LYS A 1 105 ? 16.174 3.333 -14.075 1.00 80.44 105 LYS A C 1
ATOM 795 O O . LYS A 1 105 ? 15.517 3.479 -13.047 1.00 80.44 105 LYS A O 1
ATOM 800 N N . GLU A 1 106 ? 15.838 3.853 -15.252 1.00 81.38 106 GLU A N 1
ATOM 801 C CA . GLU A 1 106 ? 14.554 4.521 -15.446 1.00 81.38 106 GLU A CA 1
ATOM 802 C C . GLU A 1 106 ? 13.406 3.521 -15.235 1.00 81.38 106 GLU A C 1
ATOM 804 O O . GLU A 1 106 ? 13.461 2.385 -15.720 1.00 81.38 106 GLU A O 1
ATOM 809 N N . VAL A 1 107 ? 12.382 3.923 -14.483 1.00 83.06 107 VAL A N 1
ATOM 810 C CA . VAL A 1 107 ? 11.208 3.098 -14.185 1.00 83.06 107 VAL A CA 1
ATOM 811 C C . VAL A 1 107 ? 9.954 3.954 -14.169 1.00 83.06 107 VAL A C 1
ATOM 813 O O . VAL A 1 107 ? 9.892 4.951 -13.456 1.00 83.06 107 VAL A O 1
ATOM 816 N N . GLN A 1 108 ? 8.911 3.501 -14.863 1.00 84.06 108 GLN A N 1
ATOM 817 C CA . GLN A 1 108 ? 7.563 4.047 -14.723 1.00 84.06 108 GLN A CA 1
ATOM 818 C C . GLN A 1 108 ? 6.740 3.157 -13.795 1.00 84.06 108 GLN A C 1
ATOM 820 O O . GLN A 1 108 ? 6.804 1.931 -13.903 1.00 84.06 108 GLN A O 1
ATOM 825 N N . PHE A 1 109 ? 5.966 3.744 -12.885 1.00 85.94 109 PHE A N 1
ATOM 826 C CA . PHE A 1 109 ? 5.162 2.985 -11.928 1.00 85.94 109 PHE A CA 1
ATOM 827 C C . PHE A 1 109 ? 3.869 3.697 -11.532 1.00 85.94 109 PHE A C 1
ATOM 829 O O . PHE A 1 109 ? 3.755 4.916 -11.632 1.00 85.94 109 PHE A O 1
ATOM 836 N N . PHE A 1 110 ? 2.879 2.927 -11.082 1.00 86.31 110 PHE A N 1
ATOM 837 C CA . PHE A 1 110 ? 1.650 3.481 -10.520 1.00 86.31 110 PHE A CA 1
ATOM 838 C C . PHE A 1 110 ? 1.904 4.055 -9.126 1.00 86.31 110 PHE A C 1
ATOM 840 O O . PHE A 1 110 ? 2.483 3.389 -8.268 1.00 86.31 110 PHE A O 1
ATOM 847 N N . ALA A 1 111 ? 1.423 5.271 -8.901 1.00 85.31 111 ALA A N 1
ATOM 848 C CA . ALA A 1 111 ? 1.511 5.989 -7.640 1.00 85.31 111 ALA A CA 1
ATOM 849 C C . ALA A 1 111 ? 0.158 6.629 -7.305 1.00 85.31 111 ALA A C 1
ATOM 851 O O . ALA A 1 111 ? -0.775 6.601 -8.113 1.00 85.31 111 ALA A O 1
ATOM 852 N N . GLN A 1 112 ? 0.057 7.217 -6.119 1.00 84.25 112 GLN A N 1
ATOM 853 C CA . GLN A 1 112 ? -1.100 8.000 -5.712 1.00 84.25 112 GLN A CA 1
ATOM 854 C C . GLN A 1 112 ? -0.740 9.465 -5.465 1.00 84.25 112 GLN A C 1
ATOM 856 O O . GLN A 1 112 ? 0.307 9.778 -4.902 1.00 84.25 112 GLN A O 1
ATOM 861 N N . MET A 1 113 ? -1.632 10.361 -5.879 1.00 79.25 113 MET A N 1
ATOM 862 C CA . MET A 1 113 ? -1.553 11.796 -5.611 1.00 79.25 113 MET A CA 1
ATOM 863 C C . MET A 1 113 ? -2.972 12.320 -5.394 1.00 79.25 113 MET A C 1
ATOM 865 O O . MET A 1 113 ? -3.819 12.151 -6.266 1.00 79.25 113 MET A O 1
ATOM 869 N N . HIS A 1 114 ? -3.250 12.941 -4.242 1.00 76.62 114 HIS A N 1
ATOM 870 C CA . HIS A 1 114 ? -4.579 13.483 -3.903 1.00 76.62 114 HIS A CA 1
ATOM 871 C C . HIS A 1 114 ? -5.749 12.512 -4.187 1.00 76.62 114 HIS A C 1
ATOM 873 O O . HIS A 1 114 ? -6.731 12.893 -4.823 1.00 76.62 114 HIS A O 1
ATOM 879 N N . ARG A 1 115 ? -5.638 11.251 -3.733 1.00 73.56 115 ARG A N 1
ATOM 880 C CA . ARG A 1 115 ? -6.637 10.174 -3.942 1.00 73.56 115 ARG A CA 1
ATOM 881 C C . ARG A 1 115 ? -6.890 9.795 -5.409 1.00 73.56 115 ARG A C 1
ATOM 883 O O . ARG A 1 115 ? -7.939 9.260 -5.749 1.00 73.56 115 ARG A O 1
ATOM 890 N N . GLN A 1 116 ? -5.939 10.063 -6.297 1.00 77.12 116 GLN A N 1
ATOM 891 C CA . GLN A 1 116 ? -5.996 9.640 -7.695 1.00 77.12 116 GLN A CA 1
ATOM 892 C C . GLN A 1 116 ? -4.821 8.724 -8.015 1.00 77.12 116 GLN A C 1
ATOM 894 O O . GLN A 1 116 ? -3.702 8.963 -7.558 1.00 77.12 116 GLN A O 1
ATOM 899 N N . VAL A 1 117 ? -5.069 7.697 -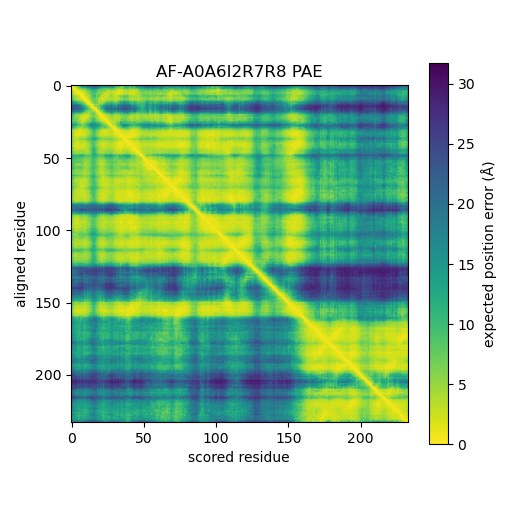8.836 1.00 79.38 117 VAL A N 1
ATOM 900 C CA . VAL A 1 117 ? -3.988 6.908 -9.437 1.00 79.38 117 VAL A CA 1
ATOM 901 C C . VAL A 1 117 ? -3.304 7.774 -10.485 1.00 79.38 117 VAL A C 1
ATOM 903 O O . VAL A 1 117 ? -3.942 8.234 -11.432 1.00 79.38 117 VAL A O 1
ATOM 906 N N . VAL A 1 118 ? -2.000 7.954 -10.335 1.00 79.06 118 VAL A N 1
ATOM 907 C CA . VAL A 1 118 ? -1.142 8.644 -11.296 1.00 79.06 118 VAL A CA 1
ATOM 908 C C . VAL A 1 118 ? -0.027 7.710 -11.751 1.00 79.06 118 VAL A C 1
ATOM 910 O O . VAL A 1 118 ? 0.227 6.666 -11.147 1.00 79.06 118 VAL A O 1
ATOM 913 N N . VAL A 1 119 ? 0.647 8.084 -12.833 1.00 80.19 119 VAL A N 1
ATOM 914 C CA . VAL A 1 119 ? 1.884 7.425 -13.260 1.00 80.19 119 VAL A CA 1
ATOM 915 C C . VAL A 1 119 ? 3.049 8.284 -12.798 1.00 80.19 119 VAL A C 1
ATOM 917 O O . VAL A 1 119 ? 3.061 9.492 -13.004 1.00 80.19 119 VAL A O 1
ATOM 920 N N . ALA A 1 120 ? 4.009 7.659 -12.140 1.00 79.88 120 ALA A N 1
ATOM 921 C CA . ALA A 1 120 ? 5.264 8.243 -11.712 1.00 79.88 120 ALA A CA 1
ATOM 922 C C . ALA A 1 120 ? 6.394 7.727 -12.605 1.00 79.88 120 ALA A C 1
ATOM 924 O O . ALA A 1 120 ? 6.326 6.602 -13.103 1.00 79.88 120 ALA A O 1
ATOM 925 N N . ILE A 1 121 ? 7.437 8.536 -12.789 1.00 78.88 121 ILE A N 1
ATOM 926 C CA . ILE A 1 121 ? 8.668 8.125 -13.465 1.00 78.88 121 ILE A CA 1
ATOM 927 C C . ILE A 1 121 ? 9.823 8.389 -12.503 1.00 78.88 121 ILE A C 1
ATOM 929 O O . ILE A 1 121 ? 9.937 9.462 -11.916 1.00 78.88 121 ILE A O 1
ATOM 933 N N . PHE A 1 122 ? 10.661 7.383 -12.313 1.00 77.94 122 PHE A N 1
ATOM 934 C CA . PHE A 1 122 ? 11.976 7.535 -11.722 1.00 77.94 122 PHE A CA 1
ATOM 935 C C . PHE A 1 122 ? 12.991 7.551 -12.858 1.00 77.94 122 PHE A C 1
ATOM 937 O O . PHE A 1 122 ? 13.009 6.608 -13.642 1.00 77.94 122 PHE A O 1
ATOM 944 N N . ASP A 1 123 ? 13.818 8.591 -12.943 1.00 74.06 123 ASP A N 1
ATOM 945 C CA . ASP A 1 123 ? 14.893 8.711 -13.929 1.00 74.06 123 ASP A CA 1
ATOM 946 C C . ASP A 1 123 ? 16.213 9.033 -13.201 1.00 74.06 123 ASP A C 1
ATOM 948 O O . ASP A 1 123 ? 16.400 10.153 -12.724 1.00 74.06 123 ASP A O 1
ATOM 952 N N . PRO A 1 124 ? 17.147 8.070 -13.091 1.00 66.38 124 PRO A N 1
ATOM 953 C CA . PRO A 1 124 ? 18.415 8.267 -12.392 1.00 66.38 124 PRO A CA 1
ATOM 954 C C . PRO A 1 124 ? 19.439 9.097 -13.192 1.00 66.38 124 PRO A C 1
ATOM 956 O O . PRO A 1 124 ? 20.547 9.332 -12.697 1.00 66.38 124 PRO A O 1
ATOM 959 N N . PHE A 1 125 ? 19.130 9.496 -14.432 1.00 62.56 125 PHE A N 1
ATOM 960 C CA . PHE A 1 125 ? 20.057 10.167 -15.349 1.00 62.56 125 PHE A CA 1
ATOM 961 C C . PHE A 1 125 ? 19.870 11.685 -15.436 1.00 62.56 125 PHE A C 1
ATOM 963 O O . PHE A 1 125 ? 20.735 12.355 -15.999 1.00 62.56 125 PHE A O 1
ATOM 970 N N . LEU A 1 126 ? 18.841 12.254 -14.800 1.00 60.75 126 LEU A N 1
ATOM 971 C CA . LEU A 1 126 ? 18.669 13.705 -14.613 1.00 60.75 126 LEU A CA 1
ATOM 972 C C . LEU A 1 126 ? 19.620 14.256 -13.528 1.00 60.75 126 LEU A C 1
ATOM 974 O O . LEU A 1 126 ? 19.206 14.883 -12.555 1.00 60.75 126 LEU A O 1
ATOM 978 N N . LYS A 1 127 ? 20.919 13.976 -13.695 1.00 48.81 127 LYS A N 1
ATOM 979 C CA . LYS A 1 127 ? 21.994 14.136 -12.701 1.00 48.81 127 LYS A CA 1
ATOM 980 C C . LYS A 1 127 ? 22.436 15.574 -12.430 1.00 48.81 127 LYS A C 1
ATOM 982 O O . LYS A 1 127 ? 23.108 15.796 -11.426 1.00 48.81 127 LYS A O 1
ATOM 987 N N . ASP A 1 128 ? 22.077 16.540 -13.270 1.00 48.22 128 ASP A N 1
ATOM 988 C CA . ASP A 1 128 ? 22.701 17.873 -13.235 1.00 48.22 128 ASP A CA 1
ATOM 989 C C . ASP A 1 128 ? 22.300 18.747 -12.028 1.00 48.22 128 ASP A C 1
ATOM 991 O O . ASP A 1 128 ? 22.869 19.821 -11.831 1.00 48.22 128 ASP A O 1
ATOM 995 N N . HIS A 1 129 ? 21.384 18.287 -11.165 1.00 48.72 129 HIS A N 1
ATOM 996 C CA . HIS A 1 129 ? 20.926 19.052 -9.996 1.00 48.72 129 HIS A CA 1
ATOM 997 C C . HIS A 1 129 ? 20.862 18.256 -8.663 1.00 48.72 129 HIS A C 1
ATOM 999 O O . HIS A 1 129 ? 20.508 18.827 -7.631 1.00 48.72 129 HIS A O 1
ATOM 1005 N N . GLY A 1 130 ? 21.240 16.968 -8.643 1.00 51.28 130 GLY A N 1
ATOM 1006 C CA . GLY A 1 130 ? 21.021 16.051 -7.509 1.00 51.28 130 GLY A CA 1
ATOM 1007 C C . GLY A 1 130 ? 20.274 14.781 -7.935 1.00 51.28 130 GLY A C 1
ATOM 1008 O O . GLY A 1 130 ? 19.949 14.619 -9.107 1.00 51.28 130 GLY A O 1
ATOM 1009 N N . TRP A 1 131 ? 20.018 13.838 -7.022 1.00 49.16 131 TRP A N 1
ATOM 1010 C CA . TRP A 1 131 ? 19.159 12.682 -7.326 1.00 49.16 131 TRP A CA 1
ATOM 1011 C C . TRP A 1 131 ? 17.720 13.175 -7.525 1.00 49.16 131 TRP A C 1
ATOM 1013 O O . TRP A 1 131 ? 16.987 13.367 -6.556 1.00 49.16 131 TRP A O 1
ATOM 1023 N N . HIS A 1 132 ? 17.328 13.438 -8.771 1.00 53.44 132 HIS A N 1
ATOM 1024 C CA . HIS A 1 132 ? 16.001 13.951 -9.089 1.00 53.44 132 HIS A CA 1
ATOM 1025 C C . HIS A 1 132 ? 15.042 12.837 -9.455 1.00 53.44 132 HIS A C 1
ATOM 1027 O O . HIS A 1 132 ? 15.232 12.101 -10.416 1.00 53.44 132 HIS A O 1
ATOM 1033 N N . PHE A 1 133 ? 13.945 12.779 -8.717 1.00 52.97 133 PHE A N 1
ATOM 1034 C CA . PHE A 1 133 ? 12.751 12.110 -9.182 1.00 52.97 133 PHE A CA 1
ATOM 1035 C C . PHE A 1 133 ? 12.011 13.054 -10.133 1.00 52.97 133 PHE A C 1
ATOM 1037 O O . PHE A 1 133 ? 11.579 14.128 -9.716 1.00 52.97 133 PHE A O 1
ATOM 1044 N N . ALA A 1 134 ? 11.877 12.688 -11.407 1.00 50.69 134 ALA A N 1
ATOM 1045 C CA . ALA A 1 134 ? 11.079 13.443 -12.367 1.00 50.69 134 ALA A CA 1
ATOM 1046 C C . ALA A 1 134 ? 9.723 12.767 -12.556 1.00 50.69 134 ALA A C 1
ATOM 1048 O O . ALA A 1 134 ? 9.556 11.876 -13.381 1.00 50.69 134 ALA A O 1
ATOM 1049 N N . PHE A 1 135 ? 8.726 13.203 -11.798 1.00 56.25 135 PHE A N 1
ATOM 1050 C CA . PHE A 1 135 ? 7.404 12.596 -11.859 1.00 56.25 135 PHE A CA 1
ATOM 1051 C C . PHE A 1 135 ? 6.562 13.244 -12.968 1.00 56.25 135 PHE A C 1
ATOM 1053 O O . PHE A 1 135 ? 6.225 14.423 -12.888 1.00 56.25 135 PHE A O 1
ATOM 1060 N N . ARG A 1 136 ? 6.185 12.489 -14.010 1.00 51.38 136 ARG A N 1
ATOM 1061 C CA . ARG A 1 136 ? 5.196 12.954 -15.001 1.00 51.38 136 ARG A CA 1
ATOM 1062 C C . ARG A 1 136 ? 3.784 12.578 -14.577 1.00 51.38 136 ARG A C 1
ATOM 1064 O O . ARG A 1 136 ? 3.308 11.497 -14.894 1.00 51.38 136 ARG A O 1
ATOM 1071 N N . VAL A 1 137 ? 3.079 13.511 -13.949 1.00 51.25 137 VAL A N 1
ATOM 1072 C CA . VAL A 1 137 ? 1.647 13.363 -13.669 1.00 51.25 137 VAL A CA 1
ATOM 1073 C C . VAL A 1 137 ? 0.860 13.447 -14.985 1.00 51.25 137 VAL A C 1
ATOM 1075 O O . VAL A 1 137 ? 0.617 14.537 -15.498 1.00 51.25 137 VAL A O 1
ATOM 1078 N N . SER A 1 138 ? 0.439 12.313 -15.550 1.00 51.31 138 SER A N 1
ATOM 1079 C CA . SER A 1 138 ? -0.558 12.325 -16.629 1.00 51.31 138 SER A CA 1
ATOM 1080 C C . SER A 1 138 ? -1.951 12.475 -16.021 1.00 51.31 138 SER A C 1
ATOM 1082 O O . SER A 1 138 ? -2.574 11.482 -15.653 1.00 51.31 138 SER A O 1
ATOM 1084 N N . LYS A 1 139 ? -2.426 13.717 -15.876 1.00 45.31 139 LYS A N 1
ATOM 1085 C CA . LYS A 1 139 ? -3.824 13.983 -15.499 1.00 45.31 139 LYS A CA 1
ATOM 1086 C C . LYS A 1 139 ? -4.799 13.755 -16.661 1.00 45.31 139 LYS A C 1
ATOM 1088 O O . LYS A 1 139 ? -5.930 13.368 -16.406 1.00 45.31 139 LYS A O 1
ATOM 1093 N N . ASP A 1 140 ? -4.343 13.904 -17.911 1.00 41.25 140 ASP A N 1
ATOM 1094 C CA . ASP A 1 140 ? -5.254 14.068 -19.058 1.00 41.25 140 ASP A CA 1
ATOM 1095 C C . ASP A 1 140 ? -4.914 13.247 -20.317 1.00 41.25 140 ASP A C 1
ATOM 1097 O O . ASP A 1 140 ? -5.650 13.318 -21.302 1.00 41.25 140 ASP A O 1
ATOM 1101 N N . ALA A 1 141 ? -3.839 12.449 -20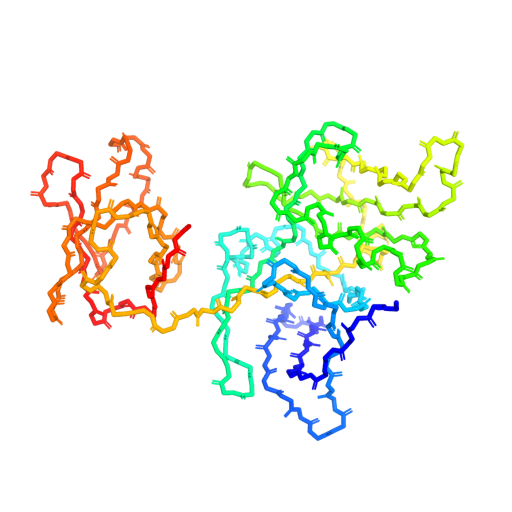.338 1.00 42.12 141 ALA A N 1
ATOM 1102 C CA . ALA A 1 141 ? -3.558 11.600 -21.499 1.00 42.12 141 ALA A CA 1
ATOM 1103 C C . ALA A 1 141 ? -4.123 10.186 -21.275 1.00 42.12 141 ALA A C 1
ATOM 1105 O O . ALA A 1 141 ? -3.699 9.521 -20.321 1.00 42.12 141 ALA A O 1
ATOM 1106 N N . PRO A 1 142 ? -5.046 9.689 -22.126 1.00 47.47 142 PRO A N 1
ATOM 1107 C CA . PRO A 1 142 ? -5.421 8.284 -22.101 1.00 47.47 142 PRO A CA 1
ATOM 1108 C C . PRO A 1 142 ? -4.158 7.458 -22.349 1.00 47.47 142 PRO A C 1
ATOM 1110 O O . PRO A 1 142 ? -3.575 7.508 -23.430 1.00 47.47 142 PRO A O 1
ATOM 1113 N N . LEU A 1 143 ? -3.712 6.732 -21.322 1.00 54.69 143 LEU A N 1
ATOM 1114 C CA . LEU A 1 143 ? -2.612 5.784 -21.450 1.00 54.69 143 LEU A CA 1
ATOM 1115 C C . LEU A 1 143 ? -3.045 4.740 -22.476 1.00 54.69 143 LEU A C 1
ATOM 1117 O O . LEU A 1 143 ? -4.002 3.996 -22.241 1.00 54.69 143 LEU A O 1
ATOM 1121 N N . ASP A 1 144 ? -2.379 4.707 -23.626 1.00 52.75 144 ASP A N 1
ATOM 1122 C CA . ASP A 1 144 ? -2.636 3.659 -24.598 1.00 52.75 144 ASP A CA 1
ATOM 1123 C C . ASP A 1 144 ? -2.307 2.282 -23.976 1.00 52.75 144 ASP A C 1
ATOM 1125 O O . ASP A 1 144 ? -1.499 2.148 -23.049 1.00 52.75 144 ASP A O 1
ATOM 1129 N N . VAL A 1 145 ? -2.958 1.229 -24.472 1.00 50.97 145 VAL A N 1
ATOM 1130 C CA . VAL A 1 145 ? -2.833 -0.130 -23.917 1.00 50.97 145 VAL A CA 1
ATOM 1131 C C . VAL A 1 145 ? -1.411 -0.702 -24.055 1.00 50.97 145 VAL A C 1
ATOM 1133 O O . VAL A 1 145 ? -1.033 -1.566 -23.263 1.00 50.97 145 VAL A O 1
ATOM 1136 N N . HIS A 1 146 ? -0.617 -0.234 -25.022 1.00 51.97 146 HIS A N 1
ATOM 1137 C CA . HIS A 1 146 ? 0.783 -0.626 -25.196 1.00 51.97 146 HIS A CA 1
ATOM 1138 C C . HIS A 1 146 ? 1.683 0.035 -24.144 1.00 51.97 146 HIS A C 1
ATOM 1140 O O . HIS A 1 146 ? 2.538 -0.641 -23.573 1.00 51.97 146 HIS A O 1
ATOM 1146 N N . SER A 1 147 ? 1.421 1.296 -23.805 1.00 59.84 147 SER A N 1
ATOM 1147 C CA . SER A 1 147 ? 2.103 2.052 -22.755 1.00 59.84 147 SER A CA 1
ATOM 1148 C C . SER A 1 147 ? 1.880 1.447 -21.362 1.00 59.84 147 SER A C 1
ATOM 1150 O O . SER A 1 147 ? 2.796 1.436 -20.542 1.00 59.84 147 SER A O 1
ATOM 1152 N N . LEU A 1 148 ? 0.711 0.842 -21.100 1.00 59.78 148 LEU A N 1
ATOM 1153 C CA . LEU A 1 148 ? 0.414 0.184 -19.815 1.00 59.78 148 LEU A CA 1
ATOM 1154 C C . LEU A 1 148 ? 1.346 -0.994 -19.482 1.00 59.78 148 LEU A C 1
ATOM 1156 O O . LEU A 1 148 ? 1.557 -1.274 -18.307 1.00 59.78 148 LEU A O 1
ATOM 1160 N N . ASN A 1 149 ? 1.918 -1.684 -20.476 1.00 63.09 149 ASN A N 1
ATOM 1161 C CA . ASN A 1 149 ? 2.835 -2.806 -20.220 1.00 63.09 149 ASN A CA 1
ATOM 1162 C C . ASN A 1 149 ? 4.209 -2.353 -19.698 1.00 63.09 149 ASN A C 1
ATOM 1164 O O . ASN A 1 149 ? 4.982 -3.181 -19.219 1.00 63.09 149 ASN A O 1
ATOM 1168 N N . HIS A 1 150 ? 4.513 -1.057 -19.787 1.00 74.44 150 HIS A N 1
ATOM 1169 C CA . HIS A 1 150 ? 5.769 -0.469 -19.323 1.00 74.44 150 HIS A CA 1
ATOM 1170 C C . HIS A 1 150 ? 5.638 0.220 -17.960 1.00 74.44 150 HIS A C 1
ATOM 1172 O O . HIS A 1 150 ? 6.632 0.713 -17.433 1.00 74.44 150 HIS A O 1
ATOM 1178 N N . ILE A 1 151 ? 4.438 0.215 -17.369 1.00 79.69 151 ILE A N 1
ATOM 1179 C CA . ILE A 1 151 ? 4.176 0.801 -16.055 1.00 79.69 151 ILE A CA 1
ATOM 1180 C C . ILE A 1 151 ? 4.131 -0.321 -15.019 1.00 79.69 151 ILE A C 1
ATOM 1182 O O . ILE A 1 151 ? 3.308 -1.234 -15.082 1.00 79.69 151 ILE A O 1
ATOM 1186 N N . GLY A 1 152 ? 5.040 -0.256 -14.054 1.00 84.06 152 GLY A N 1
ATOM 1187 C CA . GLY A 1 152 ? 5.134 -1.220 -12.973 1.00 84.06 152 GLY A CA 1
ATOM 1188 C C . GLY A 1 152 ? 4.141 -0.958 -11.841 1.00 84.06 152 GLY A C 1
ATOM 1189 O O . GLY A 1 152 ? 3.884 0.177 -11.444 1.00 84.06 152 GLY A O 1
ATOM 1190 N N . PHE A 1 153 ? 3.617 -2.028 -11.256 1.00 86.62 153 PHE A N 1
ATOM 1191 C CA . PHE A 1 153 ? 3.003 -1.988 -9.936 1.00 86.62 153 PHE A CA 1
ATOM 1192 C C . PHE A 1 153 ? 4.094 -2.068 -8.866 1.00 86.62 153 PHE A C 1
ATOM 1194 O O . PHE A 1 153 ? 4.878 -3.018 -8.845 1.00 86.62 153 PHE A O 1
ATOM 1201 N N . LEU A 1 154 ? 4.151 -1.063 -7.995 1.00 89.81 154 LEU A N 1
ATOM 1202 C CA . LEU A 1 154 ? 5.203 -0.899 -6.996 1.00 89.81 154 LEU A CA 1
ATOM 1203 C C . LEU A 1 154 ? 4.567 -0.687 -5.615 1.00 89.81 154 LEU A C 1
ATOM 1205 O O . LEU A 1 154 ? 4.455 0.455 -5.188 1.00 89.81 154 LEU A O 1
ATOM 1209 N N . PRO A 1 155 ? 4.075 -1.736 -4.935 1.00 91.94 155 PRO A N 1
ATOM 1210 C CA . PRO A 1 155 ? 3.367 -1.561 -3.673 1.00 91.94 155 PRO A CA 1
ATOM 1211 C C . PRO A 1 155 ? 4.293 -1.112 -2.544 1.00 91.94 155 PRO A C 1
ATOM 1213 O O . PRO A 1 155 ? 5.455 -1.524 -2.466 1.00 91.94 155 PRO A O 1
ATOM 1216 N N . VAL A 1 156 ? 3.718 -0.327 -1.637 1.00 92.69 156 VAL A N 1
ATOM 1217 C CA . VAL A 1 156 ? 4.264 0.001 -0.321 1.00 92.69 156 VAL A CA 1
ATOM 1218 C C . VAL A 1 156 ? 3.492 -0.790 0.730 1.00 92.69 156 VAL A C 1
ATOM 1220 O O . VAL A 1 156 ? 2.263 -0.817 0.690 1.00 92.69 156 VAL A O 1
ATOM 1223 N N . LEU A 1 157 ? 4.209 -1.421 1.658 1.00 92.12 157 LEU A N 1
ATOM 1224 C CA . LEU A 1 157 ? 3.659 -2.021 2.866 1.00 92.12 157 LEU A CA 1
ATOM 1225 C C . LEU A 1 157 ? 3.983 -1.145 4.070 1.00 92.12 157 LEU A C 1
ATOM 1227 O O . LEU A 1 157 ? 5.148 -0.841 4.344 1.00 92.12 157 LEU A O 1
ATOM 1231 N N . GLU A 1 158 ? 2.947 -0.808 4.819 1.00 90.06 158 GLU A N 1
ATOM 1232 C CA . GLU A 1 158 ? 3.060 -0.189 6.131 1.00 90.06 158 GLU A CA 1
ATOM 1233 C C . GLU A 1 158 ? 2.765 -1.252 7.187 1.00 90.06 158 GLU A C 1
ATOM 1235 O O . GLU A 1 158 ? 1.667 -1.812 7.179 1.00 90.06 158 GLU A O 1
ATOM 1240 N N . PRO A 1 159 ? 3.725 -1.602 8.056 1.00 87.44 159 PRO A N 1
ATOM 1241 C CA . PRO A 1 159 ? 3.474 -2.527 9.151 1.00 87.44 159 PRO A CA 1
ATOM 1242 C C . PRO A 1 159 ? 2.351 -2.008 10.050 1.00 87.44 159 PRO A C 1
ATOM 1244 O O . PRO A 1 159 ? 2.421 -0.887 10.551 1.00 87.44 159 PRO A O 1
ATOM 1247 N N . ILE A 1 160 ? 1.339 -2.840 10.284 1.00 83.38 160 ILE A N 1
ATOM 1248 C CA . ILE A 1 160 ? 0.292 -2.545 11.259 1.00 83.38 160 ILE A CA 1
ATOM 1249 C C . ILE A 1 160 ? 0.863 -2.869 12.636 1.00 83.38 160 ILE A C 1
ATOM 1251 O O . ILE A 1 160 ? 1.126 -4.033 12.946 1.00 83.38 160 ILE A O 1
ATOM 1255 N N . GLN A 1 161 ? 1.075 -1.843 13.458 1.00 72.31 161 GLN A N 1
ATOM 1256 C CA . GLN A 1 161 ? 1.424 -2.055 14.858 1.00 72.31 161 GLN A CA 1
ATOM 1257 C C . GLN A 1 161 ? 0.205 -2.586 15.612 1.00 72.31 161 GLN A C 1
ATOM 1259 O O . GLN A 1 161 ? -0.911 -2.094 15.442 1.00 72.31 161 GLN A O 1
ATOM 1264 N N . GLU A 1 162 ? 0.417 -3.592 16.460 1.00 68.44 162 GLU A N 1
ATOM 1265 C CA . GLU A 1 162 ? -0.617 -4.070 17.375 1.00 68.44 162 GLU A CA 1
ATOM 1266 C C . GLU A 1 162 ? -0.750 -3.078 18.533 1.00 68.44 162 GLU A C 1
ATOM 1268 O O . GLU A 1 162 ? -0.168 -3.247 19.601 1.00 68.44 162 GLU A O 1
ATOM 1273 N N . CYS A 1 163 ? -1.478 -1.994 18.291 1.00 66.75 163 CYS A N 1
ATOM 1274 C CA . CYS A 1 163 ? -1.860 -1.047 19.327 1.00 66.75 163 CYS A CA 1
ATOM 1275 C C . CYS A 1 163 ? -3.202 -1.474 19.923 1.00 66.75 163 CYS A C 1
ATOM 1277 O O . CYS A 1 163 ? -4.104 -1.903 19.199 1.00 66.75 163 CYS A O 1
ATOM 1279 N N . SER A 1 164 ? -3.355 -1.349 21.243 1.00 78.69 164 SER A N 1
ATOM 1280 C CA . SER A 1 164 ? -4.661 -1.566 21.858 1.00 78.69 164 SER A CA 1
ATOM 1281 C C . SER A 1 164 ? -5.604 -0.439 21.406 1.00 78.69 164 SER A C 1
ATOM 1283 O O . SER A 1 164 ? -5.205 0.730 21.465 1.00 78.69 164 SER A O 1
ATOM 1285 N N . PRO A 1 165 ? -6.823 -0.726 20.917 1.00 78.56 165 PRO A N 1
ATOM 1286 C CA . PRO A 1 165 ? -7.753 0.304 20.450 1.00 78.56 165 PRO A CA 1
ATOM 1287 C C . PRO A 1 165 ? -8.008 1.421 21.462 1.00 78.56 165 PRO A C 1
ATOM 1289 O O . PRO A 1 165 ? -8.140 2.584 21.093 1.00 78.56 165 PRO A O 1
ATOM 1292 N N . GLU A 1 166 ? -7.978 1.085 22.748 1.00 83.12 166 GLU A N 1
ATOM 1293 C CA . GLU A 1 166 ? -8.172 2.016 23.856 1.00 83.12 166 GLU A CA 1
ATOM 1294 C C . GLU A 1 166 ? -7.044 3.056 23.942 1.00 83.12 166 GLU A C 1
ATOM 1296 O O . GLU A 1 166 ? -7.273 4.175 24.393 1.00 83.12 166 GLU A O 1
ATOM 1301 N N . SER A 1 167 ? -5.834 2.710 23.484 1.00 85.31 167 SER A N 1
ATOM 1302 C CA . SER A 1 167 ? -4.680 3.620 23.468 1.00 85.31 167 SER A CA 1
ATOM 1303 C C . SER A 1 167 ? -4.725 4.649 22.335 1.00 85.31 167 SER A C 1
ATOM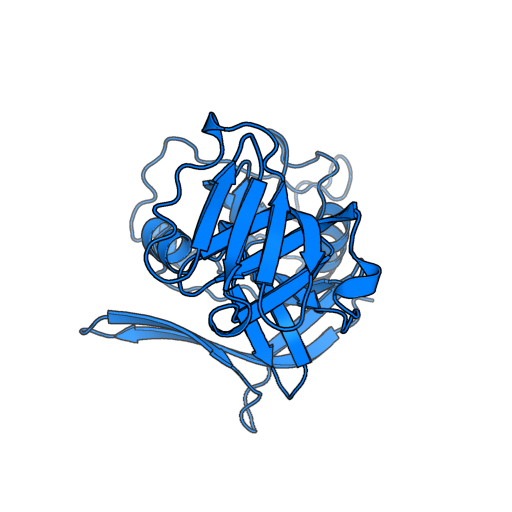 1305 O O . SER A 1 167 ? -4.006 5.640 22.396 1.00 85.31 167 SER A O 1
ATOM 1307 N N . MET A 1 168 ? -5.568 4.427 21.321 1.00 88.19 168 MET A N 1
ATOM 1308 C CA . MET A 1 168 ? -5.718 5.305 20.153 1.00 88.19 168 MET A CA 1
ATOM 1309 C C . MET A 1 168 ? -6.915 6.257 20.271 1.00 88.19 168 MET A C 1
ATOM 1311 O O . MET A 1 168 ? -7.184 7.030 19.354 1.00 88.19 168 MET A O 1
ATOM 1315 N N . VAL A 1 169 ? -7.666 6.204 21.374 1.00 92.62 169 VAL A N 1
ATOM 1316 C CA . VAL A 1 169 ? -8.797 7.108 21.601 1.00 92.62 169 VAL A CA 1
ATOM 1317 C C . VAL A 1 169 ? -8.302 8.558 21.633 1.00 92.62 169 VAL A C 1
ATOM 1319 O O . VAL A 1 169 ? -7.455 8.921 22.444 1.00 92.62 169 VAL A O 1
ATOM 1322 N N . GLY A 1 170 ? -8.859 9.390 20.756 1.00 90.94 170 GLY A N 1
ATOM 1323 C CA . GLY A 1 170 ? -8.486 10.786 20.536 1.00 90.94 170 GLY A CA 1
ATOM 1324 C C . GLY A 1 170 ? -7.609 11.020 19.303 1.00 90.94 170 GLY A C 1
ATOM 1325 O O . GLY A 1 170 ? -7.534 12.163 18.849 1.00 90.94 170 GLY A O 1
ATOM 1326 N N . GLU A 1 171 ? -7.006 9.971 18.739 1.00 89.94 171 GLU A N 1
ATOM 1327 C CA . GLU A 1 171 ? -6.068 10.049 17.614 1.00 89.94 171 GLU A CA 1
ATOM 1328 C C . GLU A 1 171 ? -6.757 9.858 16.258 1.00 89.94 171 GLU A C 1
ATOM 1330 O O . GLU A 1 171 ? -7.858 9.310 16.168 1.00 89.94 171 GLU A O 1
ATOM 1335 N N . GLN A 1 172 ? -6.093 10.295 15.182 1.00 88.38 172 GLN A N 1
ATOM 1336 C CA . GLN A 1 172 ? -6.475 9.894 13.826 1.00 88.38 172 GLN A CA 1
ATOM 1337 C C . GLN A 1 172 ? -6.175 8.409 13.635 1.00 88.38 172 GLN A C 1
ATOM 1339 O O . GLN A 1 172 ? -5.072 7.944 13.920 1.00 88.38 172 GLN A O 1
ATOM 1344 N N . VAL A 1 173 ? -7.169 7.668 13.156 1.00 86.69 173 VAL A N 1
ATOM 1345 C CA . VAL A 1 173 ? -7.063 6.235 12.901 1.00 86.69 173 VAL A CA 1
ATOM 1346 C C . VAL A 1 173 ? -7.564 5.905 11.508 1.00 86.69 173 VAL A C 1
ATOM 1348 O O . VAL A 1 173 ? -8.382 6.613 10.918 1.00 86.69 173 VAL A O 1
ATOM 1351 N N . SER A 1 174 ? -7.089 4.775 11.008 1.00 85.19 174 SER A N 1
ATOM 1352 C CA . SER A 1 174 ? -7.649 4.130 9.835 1.00 85.19 174 SER A CA 1
ATOM 1353 C C . SER A 1 174 ? -8.410 2.882 10.270 1.00 85.19 174 SER A C 1
ATOM 1355 O O . SER A 1 174 ? -7.855 1.980 10.906 1.00 85.19 174 SER A O 1
ATOM 1357 N N . VAL A 1 175 ? -9.696 2.840 9.937 1.00 84.62 175 VAL A N 1
ATOM 1358 C CA . VAL A 1 175 ? -10.595 1.725 10.230 1.00 84.62 175 VAL A CA 1
ATOM 1359 C C . VAL A 1 175 ? -10.960 1.035 8.934 1.00 84.62 175 VAL A C 1
ATOM 1361 O O . VAL A 1 175 ? -11.511 1.649 8.023 1.00 84.62 175 VAL A O 1
ATOM 1364 N N . VAL A 1 176 ? -10.653 -0.254 8.853 1.00 80.88 176 VAL A N 1
ATOM 1365 C CA . VAL A 1 176 ? -10.890 -1.042 7.647 1.00 80.88 176 VAL A CA 1
ATOM 1366 C C . VAL A 1 176 ? -12.165 -1.826 7.817 1.00 80.88 176 VAL A C 1
ATOM 1368 O O . VAL A 1 176 ? -12.254 -2.727 8.655 1.00 80.88 176 VAL A O 1
ATOM 1371 N N . MET A 1 177 ? -13.121 -1.498 6.965 1.00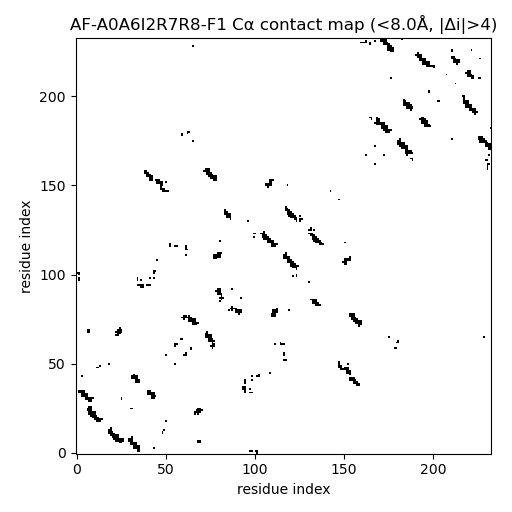 82.19 177 MET A N 1
ATOM 1372 C CA . MET A 1 177 ? -14.394 -2.179 6.857 1.00 82.19 177 MET A CA 1
ATOM 1373 C C . MET A 1 177 ? -14.396 -3.055 5.597 1.00 82.19 177 MET A C 1
ATOM 1375 O O . MET A 1 177 ? -13.563 -2.889 4.700 1.00 82.19 177 MET A O 1
ATOM 1379 N N . PRO A 1 178 ? -15.315 -4.021 5.486 1.00 73.56 178 PRO A N 1
ATOM 1380 C CA . PRO A 1 178 ? -15.474 -4.782 4.259 1.00 73.56 178 PRO A CA 1
ATOM 1381 C C . PRO A 1 178 ? -15.803 -3.850 3.080 1.00 73.56 178 PRO A C 1
ATOM 1383 O O . PRO A 1 178 ? -16.911 -3.330 2.982 1.00 73.56 178 PRO A O 1
ATOM 1386 N N . GLY A 1 179 ? -14.834 -3.659 2.180 1.00 68.56 179 GLY A N 1
ATOM 1387 C CA . GLY A 1 179 ? -14.978 -2.839 0.971 1.00 68.56 179 GLY A CA 1
ATOM 1388 C C . GLY A 1 179 ? -14.722 -1.338 1.144 1.00 68.56 179 GLY A C 1
ATOM 1389 O O . GLY A 1 179 ? -14.941 -0.605 0.183 1.00 68.56 179 GLY A O 1
ATOM 1390 N N . ASP A 1 180 ? -14.263 -0.876 2.314 1.00 72.94 180 ASP A N 1
ATOM 1391 C CA . ASP A 1 180 ? -13.969 0.546 2.546 1.00 72.94 180 ASP A CA 1
ATOM 1392 C C . ASP A 1 180 ? -12.890 0.762 3.626 1.00 72.94 180 ASP A C 1
ATOM 1394 O O . ASP A 1 180 ? -12.670 -0.100 4.482 1.00 72.94 180 ASP A O 1
ATOM 1398 N N . ILE A 1 181 ? -12.228 1.923 3.606 1.00 77.25 181 ILE A N 1
ATOM 1399 C CA . ILE A 1 181 ? -11.316 2.365 4.671 1.00 77.25 181 ILE A CA 1
ATOM 1400 C C . ILE A 1 181 ? -11.622 3.797 5.085 1.00 77.25 181 ILE A C 1
ATOM 1402 O O . ILE A 1 181 ? -11.494 4.757 4.320 1.00 77.25 181 ILE A O 1
ATOM 1406 N N . LEU A 1 182 ? -11.934 3.937 6.365 1.00 81.69 182 LEU A N 1
ATOM 1407 C CA . LEU A 1 182 ? -12.347 5.177 6.993 1.00 81.69 182 LEU A CA 1
ATOM 1408 C C . LEU A 1 182 ? -11.156 5.802 7.717 1.00 81.69 182 LEU A C 1
ATOM 1410 O 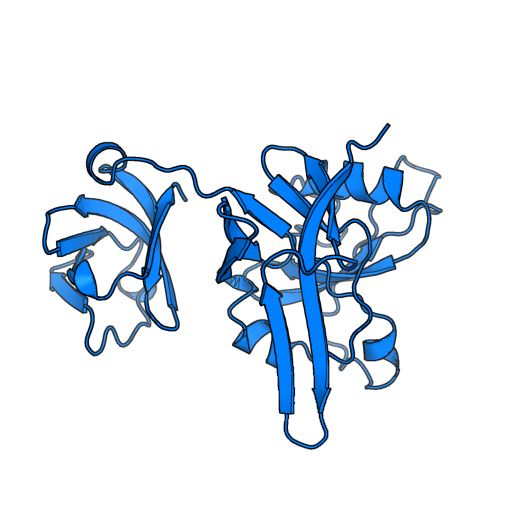O . LEU A 1 182 ? -10.509 5.136 8.519 1.00 81.69 182 LEU A O 1
ATOM 1414 N N . HIS A 1 183 ? -10.878 7.074 7.439 1.00 83.25 183 HIS A N 1
ATOM 1415 C CA . HIS A 1 183 ? -9.724 7.801 7.979 1.00 83.25 183 HIS A CA 1
ATOM 1416 C C . HIS A 1 183 ? -10.206 8.962 8.844 1.00 83.25 183 HIS A C 1
ATOM 1418 O O . HIS A 1 183 ? -10.395 10.070 8.334 1.00 83.25 183 HIS A O 1
ATOM 1424 N N . TRP A 1 184 ? -10.456 8.694 10.123 1.00 87.88 184 TRP A N 1
ATOM 1425 C CA . TRP A 1 184 ? -11.107 9.634 11.034 1.00 87.88 184 TRP A CA 1
ATOM 1426 C C . TRP A 1 184 ? -10.590 9.503 12.457 1.00 87.88 184 TRP A C 1
ATOM 1428 O O . TRP A 1 184 ? -9.868 8.572 12.805 1.00 87.88 184 TRP A O 1
ATOM 1438 N N . LYS A 1 185 ? -10.974 10.457 13.301 1.00 91.38 185 LYS A N 1
ATOM 1439 C CA . LYS A 1 185 ? -10.546 10.475 14.691 1.00 91.38 185 LYS A CA 1
ATOM 1440 C C . LYS A 1 185 ? -11.329 9.447 15.503 1.00 91.38 185 LYS A C 1
ATOM 1442 O O . LYS A 1 185 ? -12.558 9.446 15.464 1.00 91.38 185 LYS A O 1
ATOM 1447 N N . LEU A 1 186 ? -10.637 8.608 16.269 1.00 93.44 186 LEU A N 1
ATOM 1448 C CA . LEU A 1 186 ? -11.266 7.640 17.164 1.00 93.44 186 LEU A CA 1
ATOM 1449 C C . LEU A 1 186 ? -11.808 8.350 18.408 1.00 93.44 186 LEU A C 1
ATOM 1451 O O . LEU A 1 186 ? -11.043 8.923 19.175 1.00 93.44 186 LEU A O 1
ATOM 1455 N N . VAL A 1 187 ? -13.116 8.306 18.638 1.00 94.38 187 VAL A N 1
ATOM 1456 C CA . VAL A 1 187 ? -13.757 8.917 19.819 1.00 94.38 187 VAL A CA 1
ATOM 1457 C C . VAL A 1 187 ? -13.862 7.923 20.961 1.00 94.38 187 VAL A C 1
ATOM 1459 O O . VAL A 1 187 ? -13.609 8.259 22.115 1.00 94.38 187 VAL A O 1
ATOM 1462 N N . SER A 1 188 ? -14.250 6.692 20.649 1.00 92.38 188 SER A N 1
ATOM 1463 C CA . SER A 1 188 ? -14.297 5.614 21.628 1.00 92.38 188 SER A CA 1
ATOM 1464 C C . SER A 1 188 ? -14.200 4.263 20.937 1.00 92.38 188 SER A C 1
ATOM 1466 O O . SER A 1 188 ? -14.558 4.115 19.768 1.00 92.38 188 SER A O 1
ATOM 1468 N N . CYS A 1 189 ? -13.707 3.274 21.671 1.00 90.56 189 CYS A N 1
ATOM 1469 C CA . CYS A 1 189 ? -13.711 1.885 21.251 1.00 90.56 189 CYS A CA 1
ATOM 1470 C C . CYS A 1 189 ? -14.143 1.033 22.442 1.00 90.56 189 CYS A C 1
ATOM 1472 O O . CYS A 1 189 ? -13.522 1.080 23.503 1.00 90.56 189 CYS A O 1
ATOM 1474 N N . THR A 1 190 ? -15.233 0.294 22.271 1.00 88.81 190 THR A N 1
ATOM 1475 C CA . THR A 1 190 ? -15.734 -0.698 23.224 1.00 88.81 190 THR A CA 1
ATOM 1476 C C . THR A 1 190 ? -15.611 -2.086 22.608 1.00 88.81 190 THR A C 1
ATOM 1478 O O . THR A 1 190 ? -15.201 -2.229 21.456 1.00 88.81 190 THR A O 1
ATOM 1481 N N . ASP A 1 191 ? -15.970 -3.133 23.347 1.00 85.31 191 ASP A N 1
ATOM 1482 C CA . ASP A 1 191 ? -15.961 -4.507 22.826 1.00 85.31 191 ASP A CA 1
ATOM 1483 C C . ASP A 1 191 ? -16.903 -4.715 21.626 1.00 85.31 191 ASP A C 1
ATOM 1485 O O . ASP A 1 191 ? -16.703 -5.652 20.855 1.00 85.31 191 ASP A O 1
ATOM 1489 N N . TYR A 1 192 ? -17.893 -3.837 21.447 1.00 86.94 192 TYR A N 1
ATOM 1490 C CA . TYR A 1 192 ? -18.929 -3.966 20.419 1.00 86.94 192 TYR A CA 1
ATOM 1491 C C . TYR A 1 192 ? -18.880 -2.852 19.382 1.00 86.94 192 TYR A C 1
ATOM 1493 O O . TYR A 1 192 ? -19.148 -3.099 18.212 1.00 86.94 192 TYR A O 1
ATOM 1501 N N . ASP A 1 193 ? -18.490 -1.649 19.796 1.00 89.69 193 ASP A N 1
ATOM 1502 C CA . ASP A 1 193 ? -18.644 -0.454 18.982 1.00 89.69 193 ASP A CA 1
ATOM 1503 C C . ASP A 1 193 ? -17.328 0.308 18.828 1.00 89.69 193 ASP A C 1
ATOM 1505 O O . ASP A 1 193 ? -16.530 0.437 19.762 1.00 89.69 193 ASP A O 1
ATOM 1509 N N . VAL A 1 194 ? -17.132 0.876 17.644 1.00 91.19 194 VAL A N 1
ATOM 1510 C CA . VAL A 1 194 ? -16.086 1.858 17.352 1.00 91.19 194 VAL A CA 1
ATOM 1511 C C . VAL A 1 194 ? -16.768 3.156 16.944 1.00 91.19 194 VAL A C 1
ATOM 1513 O O . VAL A 1 194 ? -17.550 3.169 15.998 1.00 91.19 194 VAL A O 1
ATOM 1516 N N . VAL A 1 195 ? -16.484 4.251 17.647 1.00 92.88 195 VAL A N 1
ATOM 1517 C CA . VAL A 1 195 ? -17.042 5.572 17.329 1.00 92.88 195 VAL A CA 1
ATOM 1518 C C . VAL A 1 195 ? -15.975 6.426 16.665 1.00 92.88 195 VAL A C 1
ATOM 1520 O O . VAL A 1 195 ? -14.917 6.653 17.254 1.00 92.88 195 VAL A O 1
ATOM 1523 N N . LEU A 1 196 ? -16.263 6.924 15.465 1.00 91.69 196 LEU A N 1
ATOM 1524 C CA . LEU A 1 196 ? -15.389 7.819 14.709 1.00 91.69 196 LEU A CA 1
ATOM 1525 C C . LEU A 1 196 ? -16.002 9.215 14.582 1.00 91.69 196 LEU A C 1
ATOM 1527 O O . LEU A 1 196 ? -17.194 9.347 14.318 1.00 91.69 196 LEU A O 1
ATOM 1531 N N . GLU A 1 197 ? -15.173 10.247 14.716 1.00 91.56 197 GLU A N 1
ATOM 1532 C CA . GLU A 1 197 ? -15.532 11.647 14.475 1.00 91.56 197 GLU A CA 1
ATOM 1533 C C . GLU A 1 197 ? -15.039 12.090 13.091 1.00 91.56 197 GLU A C 1
ATOM 1535 O O . GLU A 1 197 ? -13.836 12.112 12.805 1.00 91.56 197 GLU A O 1
ATOM 1540 N N . VAL A 1 198 ? -15.981 12.476 12.233 1.00 85.44 198 VAL A N 1
ATOM 1541 C CA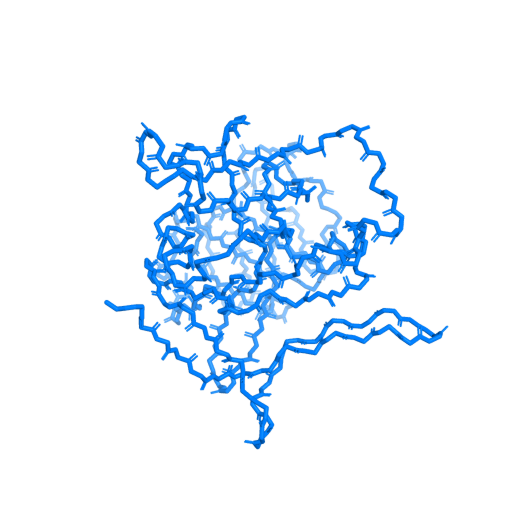 . VAL A 1 198 ? -15.733 12.959 10.872 1.00 85.44 198 VAL A CA 1
ATOM 1542 C C . VAL A 1 198 ? -15.346 14.438 10.899 1.00 85.44 198 VAL A C 1
ATOM 1544 O O . VAL A 1 198 ? -15.932 15.243 11.624 1.00 85.44 198 VAL A O 1
ATOM 1547 N N . ALA A 1 199 ? -14.396 14.841 10.051 1.00 76.56 199 ALA A N 1
ATOM 1548 C CA . ALA A 1 199 ? -13.985 16.244 9.933 1.00 76.56 199 ALA A CA 1
ATOM 1549 C C . ALA A 1 199 ? -15.134 17.171 9.472 1.00 76.56 199 ALA A C 1
ATOM 1551 O O . ALA A 1 199 ? -15.254 18.305 9.951 1.00 76.56 199 ALA A O 1
ATOM 1552 N N . SER A 1 200 ? -16.000 16.679 8.583 1.00 68.56 200 SER A N 1
ATOM 1553 C CA . SER A 1 200 ? -17.191 17.360 8.071 1.00 68.56 200 SER A CA 1
ATOM 1554 C C . SER A 1 200 ? -18.289 16.345 7.755 1.00 68.56 200 SER A C 1
ATOM 1556 O O . SER A 1 200 ? -18.003 15.299 7.183 1.00 68.56 200 SER A O 1
ATOM 1558 N N . GLU A 1 201 ? -19.556 16.663 8.039 1.00 62.50 201 GLU A N 1
ATOM 1559 C CA . GLU A 1 201 ? -20.705 15.812 7.665 1.00 62.50 201 GLU A CA 1
ATOM 1560 C C . GLU A 1 201 ? -20.750 15.522 6.152 1.00 62.50 201 GLU A C 1
ATOM 1562 O O . GLU A 1 201 ? -21.227 14.474 5.732 1.00 62.50 201 GLU A O 1
ATOM 1567 N N . PHE A 1 202 ? -20.184 16.415 5.332 1.00 58.09 202 PHE A N 1
ATOM 1568 C CA . PHE A 1 202 ? -20.084 16.245 3.879 1.00 58.09 202 PHE A CA 1
ATOM 1569 C C . PHE A 1 202 ? -18.957 15.302 3.427 1.00 58.09 202 PHE A C 1
ATOM 1571 O O . PHE A 1 202 ? -18.984 14.851 2.284 1.00 58.09 202 PHE A O 1
ATOM 1578 N N . ASP A 1 203 ? -17.976 15.003 4.287 1.00 54.66 203 ASP A N 1
ATOM 1579 C CA . ASP A 1 203 ? -16.895 14.057 3.966 1.00 54.66 203 ASP A CA 1
ATOM 1580 C C . ASP A 1 203 ? -17.366 12.597 4.073 1.00 54.66 203 ASP A C 1
ATOM 1582 O O . ASP A 1 203 ? -16.757 11.694 3.496 1.00 54.66 203 ASP A O 1
ATOM 1586 N N . ALA A 1 204 ? -18.470 12.360 4.783 1.00 58.38 204 ALA A N 1
ATOM 1587 C CA . ALA A 1 204 ? -19.095 11.057 4.928 1.00 58.38 204 ALA A CA 1
ATOM 1588 C C . ALA A 1 204 ? -20.044 10.782 3.748 1.00 58.38 204 ALA A C 1
ATOM 1590 O O . ALA A 1 204 ? -21.259 10.926 3.844 1.00 58.38 204 ALA A O 1
ATOM 1591 N N . VAL A 1 205 ? -19.480 10.368 2.612 1.00 51.88 205 VAL A N 1
ATOM 1592 C CA . VAL A 1 205 ? -20.251 9.910 1.435 1.00 51.88 205 VAL A CA 1
ATOM 1593 C C . VAL A 1 205 ? -20.603 8.410 1.537 1.00 51.88 205 VAL A C 1
ATOM 1595 O O . VAL A 1 205 ? -21.122 7.818 0.595 1.00 51.88 205 VAL A O 1
ATOM 1598 N N . ALA A 1 206 ? -20.327 7.765 2.673 1.00 54.47 206 ALA A N 1
ATOM 1599 C CA . ALA A 1 206 ? -20.481 6.323 2.822 1.00 54.47 206 ALA A CA 1
ATOM 1600 C C . ALA A 1 206 ? -21.934 5.919 3.128 1.00 54.47 206 ALA A C 1
ATOM 1602 O O . ALA A 1 206 ? -22.532 6.340 4.120 1.00 54.47 206 ALA A O 1
ATOM 1603 N N . GLU A 1 207 ? -22.486 5.022 2.310 1.00 58.41 207 GLU A N 1
ATOM 1604 C CA . GLU A 1 207 ? -23.586 4.157 2.732 1.00 58.41 207 GLU A CA 1
ATOM 1605 C C . GLU A 1 207 ? -23.016 3.145 3.742 1.00 58.41 207 GLU A C 1
ATOM 1607 O O . GLU A 1 207 ? -22.546 2.077 3.361 1.00 58.41 207 GLU A O 1
ATOM 1612 N N . PHE A 1 208 ? -23.037 3.477 5.040 1.00 64.31 208 PHE A N 1
ATOM 1613 C CA . PHE A 1 208 ? -22.531 2.605 6.121 1.00 64.31 208 PHE A CA 1
ATOM 1614 C C . PHE A 1 208 ? -23.209 1.222 6.170 1.00 64.31 208 PHE A C 1
ATOM 1616 O O . PHE A 1 208 ? -22.692 0.277 6.771 1.00 64.31 208 PHE A O 1
ATOM 1623 N N . GLY A 1 209 ? -24.359 1.088 5.498 1.00 64.19 209 GLY A N 1
ATOM 1624 C CA . GLY A 1 209 ? -24.998 -0.187 5.209 1.00 64.19 209 GLY A CA 1
ATOM 1625 C C . GLY A 1 209 ? -25.222 -1.029 6.463 1.00 64.19 209 GLY A C 1
ATOM 1626 O O . GLY A 1 209 ? -25.956 -0.636 7.363 1.00 64.19 209 GLY A O 1
ATOM 1627 N N . LEU A 1 210 ? -24.617 -2.218 6.482 1.00 67.44 210 LEU A N 1
ATOM 1628 C CA . LEU A 1 210 ? -24.800 -3.244 7.515 1.00 67.44 210 LEU A CA 1
ATOM 1629 C C . LEU A 1 210 ? -23.851 -3.110 8.715 1.00 67.44 210 LEU A C 1
ATOM 1631 O O . LEU A 1 210 ? -24.024 -3.846 9.680 1.00 67.44 210 LEU A O 1
ATOM 1635 N N . TRP A 1 211 ? -22.838 -2.245 8.648 1.00 83.44 211 TRP A N 1
ATOM 1636 C CA . TRP A 1 211 ? -21.730 -2.236 9.610 1.00 83.44 211 TRP A CA 1
ATOM 1637 C C . TRP A 1 211 ? -21.560 -0.913 10.357 1.00 83.44 211 TRP A C 1
ATOM 1639 O O . TRP A 1 211 ? -20.669 -0.803 11.195 1.00 83.44 211 TRP A O 1
ATOM 1649 N N . GLY A 1 212 ? -22.397 0.091 10.093 1.00 84.12 212 GLY A N 1
ATOM 1650 C CA . GLY A 1 212 ? -22.346 1.349 10.825 1.00 84.12 212 GLY A CA 1
ATOM 1651 C C . GLY A 1 212 ? -23.593 2.208 10.677 1.00 84.12 212 GLY A C 1
ATOM 1652 O O . GLY A 1 212 ? -24.441 1.977 9.816 1.00 84.12 212 GLY A O 1
ATOM 1653 N N . GLN A 1 213 ? -23.702 3.214 11.537 1.00 86.94 213 GLN A N 1
ATOM 1654 C CA . GLN A 1 213 ? -24.791 4.184 11.556 1.00 86.94 213 GLN A CA 1
ATOM 1655 C C . GLN A 1 213 ?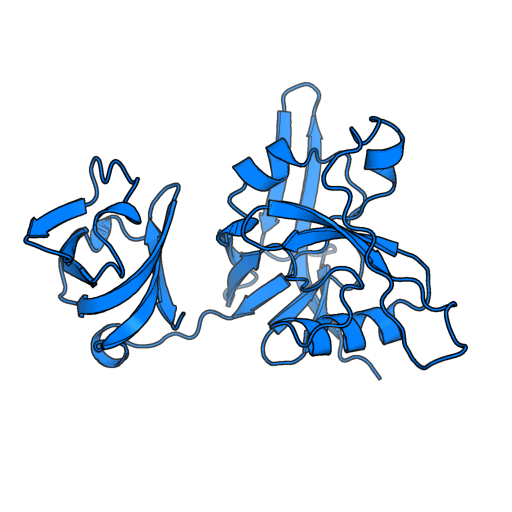 -24.334 5.509 12.167 1.00 86.94 213 GLN A C 1
ATOM 1657 O O . GLN A 1 213 ? -23.396 5.558 12.958 1.00 86.94 213 GLN A O 1
ATOM 1662 N N . TRP A 1 214 ? -25.032 6.595 11.850 1.00 86.00 214 TRP A N 1
ATOM 1663 C CA . TRP A 1 214 ? -24.802 7.878 12.510 1.00 86.00 214 TRP A CA 1
ATOM 1664 C C . TRP A 1 214 ? -25.237 7.824 13.977 1.00 86.00 214 TRP A C 1
ATOM 1666 O O . TRP A 1 214 ? -26.381 7.479 14.272 1.00 86.00 214 TRP A O 1
ATOM 1676 N N . ALA A 1 215 ? -24.340 8.215 14.883 1.00 81.81 215 ALA A N 1
ATOM 1677 C CA . ALA A 1 215 ? -24.649 8.403 16.302 1.00 81.81 215 ALA A CA 1
ATOM 1678 C C . ALA A 1 215 ? -25.209 9.812 16.589 1.00 81.81 215 ALA A C 1
ATOM 1680 O O . ALA A 1 215 ? -25.860 10.031 17.611 1.00 81.81 215 ALA A O 1
ATOM 1681 N N . GLY A 1 216 ? -25.003 10.751 15.656 1.00 75.62 216 GLY A N 1
ATOM 1682 C CA . GLY A 1 216 ? -25.478 12.133 15.714 1.00 75.62 216 GLY A CA 1
ATOM 1683 C C . GLY A 1 216 ? -24.343 13.141 15.523 1.00 75.62 216 GLY A C 1
ATOM 1684 O O . GLY A 1 216 ? -23.192 12.881 15.865 1.00 75.62 216 GLY A O 1
ATOM 1685 N N . GLY A 1 217 ? -24.658 14.310 14.957 1.00 82.19 217 GLY A N 1
ATOM 1686 C CA . GLY A 1 217 ? -23.652 15.325 14.631 1.00 82.19 217 GLY A CA 1
ATOM 1687 C C . GLY A 1 217 ? -22.563 14.771 13.708 1.00 82.19 217 GLY A C 1
ATOM 1688 O O . GLY A 1 217 ? -22.860 14.249 12.640 1.00 82.19 217 GLY A O 1
ATOM 1689 N N . ARG A 1 218 ? -21.300 14.859 14.145 1.00 86.88 218 ARG A N 1
ATOM 1690 C CA . ARG A 1 218 ? -20.124 14.391 13.390 1.00 86.88 218 ARG A CA 1
ATOM 1691 C C . ARG A 1 218 ? -19.666 12.980 13.760 1.00 86.88 218 ARG A C 1
ATOM 1693 O O . ARG A 1 218 ? -18.580 12.586 13.349 1.00 86.88 218 ARG A O 1
ATOM 1700 N N . GLU A 1 219 ? -20.454 12.231 14.526 1.00 90.12 219 GLU A N 1
ATOM 1701 C CA . GLU A 1 219 ? -20.061 10.912 15.023 1.00 90.12 219 GLU A CA 1
ATOM 1702 C C . GLU A 1 219 ? -20.764 9.768 14.290 1.00 90.12 219 GLU A C 1
ATOM 1704 O O . GLU A 1 219 ? -21.987 9.758 14.106 1.00 90.12 219 GLU A O 1
ATOM 1709 N N . ILE A 1 220 ? -19.975 8.760 13.928 1.00 89.44 220 ILE A N 1
ATOM 1710 C CA . ILE A 1 220 ? -20.428 7.510 13.324 1.00 89.44 220 ILE A CA 1
ATOM 1711 C C . ILE A 1 220 ? -20.096 6.368 14.277 1.00 89.44 220 ILE A C 1
ATOM 1713 O O . ILE A 1 220 ? -18.965 6.251 14.741 1.00 89.44 220 ILE A O 1
ATOM 1717 N N . LEU A 1 221 ? -21.081 5.514 14.527 1.00 90.56 221 LEU A N 1
ATOM 1718 C CA . LEU A 1 221 ? -20.951 4.252 15.240 1.00 90.56 221 LEU A CA 1
ATOM 1719 C C . LEU A 1 221 ? -20.714 3.125 14.230 1.00 90.56 221 LEU A C 1
ATOM 1721 O O . LEU A 1 221 ? -21.474 2.993 13.271 1.00 90.56 221 LEU A O 1
ATOM 1725 N N . LEU A 1 222 ? -19.703 2.297 14.459 1.00 90.69 222 LEU A N 1
ATOM 1726 C CA . LEU A 1 222 ? -19.364 1.132 13.646 1.00 90.69 222 LEU A CA 1
ATOM 1727 C C . LEU A 1 222 ? -19.428 -0.141 14.492 1.00 90.69 222 LEU A C 1
ATOM 1729 O O . LEU A 1 222 ? -18.954 -0.142 15.627 1.00 90.69 222 LEU A O 1
ATOM 1733 N N . ASP A 1 223 ? -19.935 -1.227 13.912 1.00 87.94 223 ASP A N 1
ATOM 1734 C CA . ASP A 1 223 ? -19.889 -2.561 14.514 1.00 87.94 223 ASP A CA 1
ATOM 1735 C C . ASP A 1 223 ? -18.449 -3.095 14.485 1.00 87.94 223 ASP A C 1
ATOM 1737 O O . ASP A 1 223 ? -17.866 -3.349 13.421 1.00 87.94 223 ASP A O 1
ATOM 1741 N N . ARG A 1 224 ? -17.870 -3.299 15.672 1.00 87.00 224 ARG A N 1
ATOM 1742 C CA . ARG A 1 224 ? -16.510 -3.821 15.837 1.00 87.00 224 ARG A CA 1
ATOM 1743 C C . ARG A 1 224 ? -16.365 -5.236 15.278 1.00 87.00 224 ARG A C 1
ATOM 1745 O O . ARG A 1 224 ? -15.270 -5.591 14.850 1.00 87.00 224 ARG A O 1
ATOM 1752 N N . ALA A 1 225 ? -17.430 -6.038 15.245 1.00 85.44 225 ALA A N 1
ATOM 1753 C CA . ALA A 1 225 ? -17.387 -7.392 14.694 1.00 85.44 225 ALA A CA 1
ATOM 1754 C C . ALA A 1 225 ? -17.274 -7.407 13.161 1.00 85.44 225 ALA A C 1
ATOM 1756 O O . ALA A 1 225 ? -16.747 -8.364 12.592 1.00 85.44 225 ALA A O 1
ATOM 1757 N N . ALA A 1 226 ? -17.749 -6.356 12.488 1.00 83.75 226 ALA A N 1
ATOM 1758 C CA . ALA A 1 226 ? -17.615 -6.201 11.042 1.00 83.75 226 ALA A CA 1
ATOM 1759 C C . ALA A 1 226 ? -16.245 -5.634 10.633 1.00 83.75 226 ALA A C 1
ATOM 1761 O O . ALA A 1 226 ? -15.821 -5.807 9.489 1.00 83.75 226 ALA A O 1
ATOM 1762 N N . MET A 1 227 ? -15.552 -4.965 11.555 1.00 84.56 227 MET A N 1
ATOM 1763 C CA . MET A 1 227 ? -14.254 -4.343 11.326 1.00 84.56 227 MET A CA 1
ATOM 1764 C C . MET A 1 227 ? -13.161 -5.388 11.073 1.00 84.56 227 MET A C 1
ATOM 1766 O O . MET A 1 227 ? -12.933 -6.293 11.874 1.00 84.56 227 MET A O 1
ATOM 1770 N N . LEU A 1 228 ? -12.430 -5.231 9.971 1.00 79.56 228 LEU A N 1
ATOM 1771 C CA . LEU A 1 228 ? -11.320 -6.117 9.618 1.00 79.56 228 LEU A CA 1
ATOM 1772 C C . LEU A 1 228 ? -10.058 -5.776 10.414 1.00 79.56 228 LEU A C 1
ATOM 1774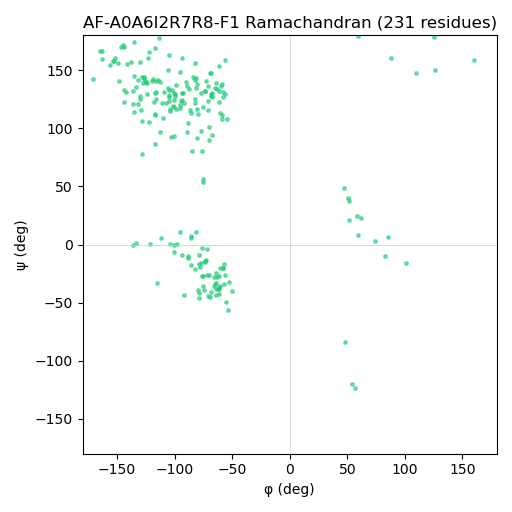 O O . LEU A 1 228 ? -9.339 -6.669 10.859 1.00 79.56 228 LEU A O 1
ATOM 1778 N N . THR A 1 229 ? -9.766 -4.483 10.576 1.00 83.19 229 THR A N 1
ATOM 1779 C CA . THR A 1 229 ? -8.651 -4.001 11.399 1.00 83.19 229 THR A CA 1
ATOM 1780 C C . THR A 1 229 ? -8.808 -2.516 11.726 1.00 83.19 229 THR A C 1
ATOM 1782 O O . THR A 1 229 ? -9.489 -1.783 11.011 1.00 83.19 229 THR A O 1
ATOM 1785 N N . LEU A 1 230 ? -8.128 -2.074 12.783 1.00 85.00 230 LEU A N 1
ATOM 1786 C CA . LEU A 1 230 ? -7.993 -0.676 13.188 1.00 85.00 230 LEU A CA 1
ATOM 1787 C C . LEU A 1 230 ? -6.528 -0.401 13.515 1.00 85.00 230 LEU A C 1
ATOM 1789 O O . LEU A 1 230 ? -5.881 -1.233 14.154 1.00 85.00 230 LEU A O 1
ATOM 1793 N N . TYR A 1 231 ? -6.003 0.726 13.043 1.00 81.31 231 TYR A N 1
ATOM 1794 C CA . TYR A 1 231 ? -4.605 1.107 13.244 1.00 81.31 231 TYR A CA 1
ATOM 1795 C C . TYR A 1 231 ? -4.424 2.635 13.251 1.00 81.31 231 TYR A C 1
ATOM 1797 O O . TYR A 1 231 ? -5.304 3.346 12.757 1.00 81.31 231 TYR A O 1
ATOM 1805 N N . PRO A 1 232 ? -3.306 3.149 13.806 1.00 78.56 232 PRO A N 1
ATOM 1806 C CA . PRO A 1 232 ? -3.007 4.582 13.794 1.00 78.56 232 PRO A CA 1
ATOM 1807 C C . PRO A 1 232 ? -2.939 5.134 12.362 1.00 78.56 232 PRO A C 1
ATOM 1809 O O . PRO A 1 232 ? -2.391 4.468 11.483 1.00 78.56 232 PRO A O 1
ATOM 1812 N N . GLY A 1 233 ? -3.515 6.317 12.136 1.00 64.06 233 GLY A N 1
ATOM 1813 C CA . GLY A 1 233 ? -3.532 7.017 10.843 1.00 64.06 233 GLY A CA 1
ATOM 1814 C C . GLY A 1 233 ? -2.373 7.984 10.636 1.00 64.06 233 GLY A C 1
ATOM 1815 O O . GLY A 1 233 ? -1.702 8.353 11.625 1.00 64.06 233 GLY A O 1
#

Organism: Flavonifractor plautii (NCBI:txid292800)

Secondary structure (DSSP, 8-state):
---EEEE-EEEEEEETTEEEEEEE--BTTB-EEEEEETTEEEESS-EE----HHHHHHTTTTT-EEEEETTEEEEEEPPB--STTS-S--TTHHHHHHHHHHH-S-EEEEEEETTEEEEEEE-TT-TBTBS-------SS----TTGGGGEEE--EEEE-----GGGGTTSEEEEEETTEEEEEEEEEE-SSEEEEE-S-TTT-----TTTEEEEETTEEEEETTT--EEEE-

Sequence (233 aa):
MPEFVHFGSIFATRFKSGKDLRITDSNGTMKTAWVAGSGKLIAANPQYLTLSPKFIAGEHLLEGKPVTLDGGRYICRLPYVAGASGLGECPDFALLQKWGEATQKEVQFFAQMHRQVVVAIFDPFLKDHGWHFAFRVSKDAPLDVHSLNHIGFLPVLEPIQECSPESMVGEQVSVVMPGDILHWKLVSCTDYDVVLEVASEFDAVAEFGLWGQWAGGREILLDRAAMLTLYPG

Radius of gyration: 18.83 Å; Cα contacts (8 Å, |Δi|>4): 499; chains: 1; bounding box: 49×41×49 Å

Mean predicted aligned error: 11.46 Å

Foldseek 3Di:
DFDKDWWWAWDWDDDPVDTDTDTETDDDVGTFIWGDDPQKTKGLDFAQDLDDQVNLVQCCQLVWDWDAYPNFIWTKHFAAFDDQQSPDPDPCPGVVVSSLVSNVAWAWEWHDYPSGTFIFIQHCPVPPPHRGGGGHGPPDDDQPSVNSSRYGYMMMIRTFDPDDLQVQAQAFKWWDFVSDIDTFHFPDDDPFKTKGFAPDPVVPPDPLDPFWDDPDDRIIIGTPVRIPDMGGD

Solvent-accessible surface area (backbone atoms only — not comparable to full-atom values): 13085 Å² total; per-residue (Å²): 130,78,54,74,48,75,52,17,29,79,47,73,48,82,51,102,88,46,80,49,80,45,68,36,48,52,52,96,89,42,56,34,49,23,35,59,36,97,82,29,33,33,45,62,63,56,46,66,40,86,64,47,68,71,54,48,59,71,60,35,24,76,78,40,30,82,38,58,36,76,90,44,49,26,36,35,20,44,40,51,50,29,69,83,50,37,76,38,95,31,101,33,41,71,39,52,50,52,46,50,71,65,59,72,52,72,44,38,27,46,24,28,42,95,91,35,82,32,43,34,30,42,37,74,77,58,56,92,83,46,97,41,53,53,27,56,71,59,87,81,65,83,77,48,79,74,59,31,54,62,30,13,50,36,48,27,38,37,66,58,67,94,65,62,66,71,78,45,50,72,34,54,23,35,40,30,42,88,94,47,68,48,82,33,28,27,67,43,60,57,97,56,39,34,31,33,39,48,97,41,72,83,73,62,80,68,82,48,72,95,41,33,48,78,75,53,91,46,32,34,38,29,39,45,84,58,42,76,48,69,38,85,94

Nearest PDB structures (foldseek):
  1ywu-assembly1_A  TM=5.405E-01  e=1.932E+00  Pseudomonas aeruginosa PAO1
  5y6f-assembly1_A  TM=5.370E-01  e=2.044E+00  Escherichia coli K-12
  6cpm-assembly1_C  TM=2.710E-01  e=3.204E+00  Homo sapiens
  2y6e-assembly1_D  TM=2.640E-01  e=6.650E+00  Homo sapiens